Protein AF-A0A0G3GTR9-F1 (afdb_monomer)

Structure (mmCIF, N/CA/C/O backbone):
data_AF-A0A0G3GTR9-F1
#
_entry.id   AF-A0A0G3GTR9-F1
#
loop_
_atom_site.group_PDB
_atom_site.id
_atom_site.type_symbol
_atom_site.label_atom_id
_atom_site.label_alt_id
_atom_site.label_comp_id
_atom_site.label_asym_id
_atom_site.label_entity_id
_atom_site.label_seq_id
_atom_site.pdbx_PDB_ins_code
_atom_site.Cartn_x
_atom_site.Cartn_y
_atom_site.Cartn_z
_atom_site.occupancy
_atom_site.B_iso_or_equiv
_atom_site.auth_seq_id
_atom_site.auth_comp_id
_atom_site.auth_asym_id
_atom_site.auth_atom_id
_atom_site.pdbx_PDB_model_num
ATOM 1 N N . MET A 1 1 ? -3.953 -16.693 -16.402 1.00 58.28 1 MET A N 1
ATOM 2 C CA . MET A 1 1 ? -3.140 -15.675 -15.701 1.00 58.28 1 MET A CA 1
ATOM 3 C C . MET A 1 1 ? -1.654 -15.730 -16.067 1.00 58.28 1 MET A C 1
ATOM 5 O O . MET A 1 1 ? -1.082 -14.676 -16.292 1.00 58.28 1 MET A O 1
ATOM 9 N N . SER A 1 2 ? -1.026 -16.906 -16.218 1.00 67.19 2 SER A N 1
ATOM 10 C CA . SER A 1 2 ? 0.433 -17.016 -16.450 1.00 67.19 2 SER A CA 1
ATOM 11 C C . SER A 1 2 ? 0.971 -16.365 -17.737 1.00 67.19 2 SER A C 1
ATOM 13 O O . SER A 1 2 ? 2.089 -15.860 -17.724 1.00 67.19 2 SER A O 1
ATOM 15 N N . GLY A 1 3 ? 0.193 -16.330 -18.828 1.00 76.31 3 GLY A N 1
ATOM 16 C CA . GLY A 1 3 ? 0.634 -15.739 -20.103 1.00 76.31 3 GLY A CA 1
ATOM 17 C C . GLY A 1 3 ? 0.850 -14.221 -20.048 1.00 76.31 3 GLY A C 1
ATOM 18 O O . GLY A 1 3 ? 1.891 -13.738 -20.477 1.00 76.31 3 GLY A O 1
ATOM 19 N N . VAL A 1 4 ? -0.089 -13.485 -19.441 1.00 81.00 4 VAL A N 1
ATOM 20 C CA . VAL A 1 4 ? -0.031 -12.013 -19.326 1.00 81.00 4 VAL A CA 1
ATOM 21 C C . VAL A 1 4 ? 1.104 -11.575 -18.400 1.00 81.00 4 VAL A C 1
ATOM 23 O O . VAL A 1 4 ? 1.841 -10.647 -18.714 1.00 81.00 4 VAL A O 1
ATOM 26 N N . VAL A 1 5 ? 1.301 -12.276 -17.278 1.00 83.50 5 VAL A N 1
ATOM 27 C CA . VAL A 1 5 ? 2.407 -11.981 -16.350 1.00 83.50 5 VAL A CA 1
ATOM 28 C C . VAL A 1 5 ? 3.761 -12.207 -17.024 1.00 83.50 5 VAL A C 1
ATOM 30 O O . VAL A 1 5 ? 4.673 -11.402 -16.851 1.00 83.50 5 VAL A O 1
ATOM 33 N N . SER A 1 6 ? 3.895 -13.274 -17.818 1.00 83.25 6 SER A N 1
ATOM 34 C CA . SER A 1 6 ? 5.127 -13.551 -18.564 1.00 83.25 6 SER A CA 1
ATOM 35 C C . SER A 1 6 ? 5.437 -12.459 -19.588 1.00 83.25 6 SER A C 1
ATOM 37 O O . SER A 1 6 ? 6.592 -12.065 -19.715 1.00 83.25 6 SER A O 1
ATOM 39 N N . GLU A 1 7 ? 4.426 -11.952 -20.293 1.00 86.44 7 GLU A N 1
ATOM 40 C CA . GLU A 1 7 ? 4.577 -10.855 -21.256 1.00 86.44 7 GLU A CA 1
ATOM 41 C C . GLU A 1 7 ? 4.981 -9.543 -20.565 1.00 86.44 7 GLU A C 1
ATOM 43 O O . GLU A 1 7 ? 5.956 -8.900 -20.956 1.00 86.44 7 GLU A O 1
ATOM 48 N N . LEU A 1 8 ? 4.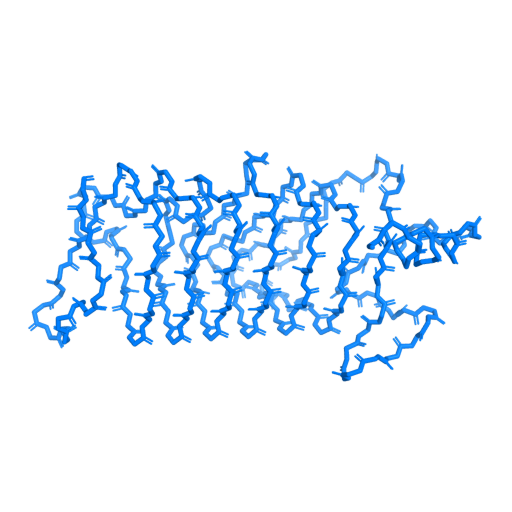284 -9.182 -19.482 1.00 88.81 8 LEU A N 1
ATOM 49 C CA . LEU A 1 8 ? 4.570 -7.974 -18.700 1.00 88.81 8 LEU A CA 1
ATOM 50 C C . LEU A 1 8 ? 5.950 -7.998 -18.044 1.00 88.81 8 LEU A C 1
ATOM 52 O O . LEU A 1 8 ? 6.525 -6.937 -17.814 1.00 88.81 8 LEU A O 1
ATOM 56 N N . ARG A 1 9 ? 6.481 -9.181 -17.727 1.00 85.06 9 ARG A N 1
ATOM 57 C CA . ARG A 1 9 ? 7.852 -9.336 -17.230 1.00 85.06 9 ARG A CA 1
ATOM 58 C C . ARG A 1 9 ? 8.874 -9.283 -18.364 1.00 85.06 9 ARG A C 1
ATOM 60 O O . ARG A 1 9 ? 9.850 -8.553 -18.240 1.00 85.06 9 ARG A O 1
ATOM 67 N N . GLY A 1 10 ? 8.620 -9.971 -19.479 1.00 83.94 10 GLY A N 1
ATOM 68 C CA . GLY A 1 10 ? 9.551 -10.051 -20.614 1.00 83.94 10 GLY A CA 1
ATOM 69 C C . GLY A 1 10 ? 9.853 -8.710 -21.293 1.00 83.94 10 GLY A C 1
ATOM 70 O O . GLY A 1 10 ? 10.898 -8.548 -21.915 1.00 83.94 10 GLY A O 1
ATOM 71 N N . ARG A 1 11 ? 8.994 -7.691 -21.144 1.00 86.31 11 ARG A N 1
ATOM 72 C CA . ARG A 1 11 ? 9.295 -6.339 -21.659 1.00 86.31 11 ARG A CA 1
ATOM 73 C C . ARG A 1 11 ? 10.414 -5.609 -20.900 1.00 86.31 11 ARG A C 1
ATOM 75 O O . ARG A 1 11 ? 10.926 -4.618 -21.413 1.00 86.31 11 ARG A O 1
ATOM 82 N N . TRP A 1 12 ? 10.801 -6.073 -19.709 1.00 84.38 12 TRP A N 1
ATOM 83 C CA . TRP A 1 12 ? 11.862 -5.468 -18.892 1.00 84.38 12 TRP A CA 1
ATOM 84 C C . TRP A 1 12 ? 13.258 -6.061 -19.144 1.00 84.38 12 TRP A C 1
ATOM 86 O O . TRP A 1 12 ? 14.209 -5.638 -18.493 1.00 84.38 12 TRP A O 1
ATOM 96 N N . ASP A 1 13 ? 13.399 -6.993 -20.095 1.00 69.50 13 ASP A N 1
ATOM 97 C CA . ASP A 1 13 ? 14.650 -7.717 -20.384 1.00 69.50 13 ASP A CA 1
ATOM 98 C C . ASP A 1 13 ? 15.788 -6.827 -20.937 1.00 69.50 13 ASP A C 1
ATOM 100 O O . ASP A 1 13 ? 16.949 -7.239 -20.985 1.00 69.50 13 ASP A O 1
ATOM 104 N N . SER A 1 14 ? 15.497 -5.583 -21.331 1.00 58.59 14 SER A N 1
ATOM 105 C CA . SER A 1 14 ? 16.501 -4.551 -21.614 1.00 58.59 14 SER A CA 1
ATOM 106 C C . SER A 1 14 ? 16.859 -3.789 -20.332 1.00 58.59 14 SER A C 1
ATOM 108 O O . SER A 1 14 ? 16.006 -3.526 -19.497 1.00 58.59 14 SER A O 1
ATOM 110 N N . SER A 1 15 ? 18.132 -3.445 -20.131 1.00 57.19 15 SER A N 1
ATOM 111 C CA . SER A 1 15 ? 18.667 -2.906 -18.872 1.00 57.19 15 SER A CA 1
ATOM 112 C C . SER A 1 15 ? 17.992 -1.600 -18.408 1.00 57.19 15 SER A C 1
ATOM 114 O O . SER A 1 15 ? 18.476 -0.506 -18.692 1.00 57.19 15 SER A O 1
ATOM 116 N N . HIS A 1 16 ? 16.920 -1.718 -17.626 1.00 65.50 16 HIS A N 1
ATOM 117 C CA . HIS A 1 16 ? 16.274 -0.631 -16.877 1.00 65.50 16 HIS A CA 1
ATOM 118 C C . HIS A 1 16 ? 16.838 -0.523 -15.450 1.00 65.50 16 HIS A C 1
ATOM 120 O O . HIS A 1 16 ? 16.152 -0.120 -14.508 1.00 65.50 16 HIS A O 1
ATOM 126 N N . ALA A 1 17 ? 18.102 -0.927 -15.285 1.00 61.41 17 ALA A N 1
ATOM 127 C CA . ALA A 1 17 ? 18.802 -0.901 -14.014 1.00 61.41 17 ALA A CA 1
ATOM 128 C C . ALA A 1 17 ? 18.849 0.538 -13.479 1.00 61.41 17 ALA A C 1
ATOM 130 O O . ALA A 1 17 ? 19.375 1.438 -14.134 1.00 61.41 17 ALA A O 1
ATOM 131 N N . GLY A 1 18 ? 18.300 0.744 -12.282 1.00 71.31 18 GLY A N 1
ATOM 132 C CA . GLY A 1 18 ? 18.344 2.026 -11.579 1.00 71.31 18 GLY A CA 1
ATOM 133 C C . GLY A 1 18 ? 17.062 2.855 -11.611 1.00 71.31 18 GLY A C 1
ATOM 134 O O . GLY A 1 18 ? 17.040 3.872 -10.926 1.00 71.31 18 GLY A O 1
ATOM 135 N N . LEU A 1 19 ? 16.009 2.429 -12.322 1.00 82.94 19 LEU A N 1
ATOM 136 C CA . LEU A 1 19 ? 14.695 3.055 -12.155 1.00 82.94 19 LEU A CA 1
ATOM 137 C C . LEU A 1 19 ? 14.150 2.791 -10.746 1.00 82.94 19 LEU A C 1
ATOM 139 O O . LEU A 1 19 ? 14.259 1.681 -10.217 1.00 82.94 19 LEU A O 1
ATOM 143 N N . VAL A 1 20 ? 13.526 3.811 -10.172 1.00 84.88 20 VAL A N 1
ATOM 144 C CA . VAL A 1 20 ? 12.782 3.784 -8.916 1.00 84.88 20 VAL A CA 1
ATOM 145 C C . VAL A 1 20 ? 11.289 3.897 -9.248 1.00 84.88 20 VAL A C 1
ATOM 147 O O . VAL A 1 20 ? 10.775 5.001 -9.454 1.00 84.88 20 VAL A O 1
ATOM 150 N N . PRO A 1 21 ? 10.572 2.762 -9.330 1.00 84.00 21 PRO A N 1
ATOM 151 C CA . PRO A 1 21 ? 9.120 2.740 -9.473 1.00 84.00 21 PRO A CA 1
ATOM 152 C C . PRO A 1 21 ? 8.427 3.676 -8.474 1.00 84.00 21 PRO A C 1
ATOM 154 O O . PRO A 1 21 ? 8.869 3.801 -7.333 1.00 84.00 21 PRO A O 1
ATOM 157 N N . MET A 1 22 ? 7.329 4.314 -8.900 1.00 86.62 22 MET A N 1
ATOM 158 C CA . MET A 1 22 ? 6.591 5.360 -8.157 1.00 86.62 22 MET A CA 1
ATOM 159 C C . MET A 1 22 ? 7.298 6.724 -8.050 1.00 86.62 22 MET A C 1
ATOM 161 O O . MET A 1 22 ? 6.730 7.651 -7.473 1.00 86.62 22 MET A O 1
ATOM 165 N N . VAL A 1 23 ? 8.503 6.872 -8.607 1.00 88.44 23 VAL A N 1
ATOM 166 C CA . VAL A 1 23 ? 9.217 8.158 -8.690 1.00 88.44 23 VAL A CA 1
ATOM 167 C C . VAL A 1 23 ? 9.585 8.490 -10.126 1.00 88.44 23 VAL A C 1
ATOM 169 O O . VAL A 1 23 ? 9.309 9.591 -10.599 1.00 88.44 23 VAL A O 1
ATOM 172 N N . ASP A 1 24 ? 10.193 7.534 -10.823 1.00 88.06 24 ASP A N 1
ATOM 173 C CA . ASP A 1 24 ? 10.675 7.753 -12.177 1.00 88.06 24 ASP A CA 1
ATOM 174 C C . ASP A 1 24 ? 9.566 7.636 -13.225 1.00 88.06 24 ASP A C 1
ATOM 176 O O . ASP A 1 24 ? 8.514 7.025 -13.021 1.00 88.06 24 ASP A O 1
ATOM 180 N N . VAL A 1 25 ? 9.832 8.212 -14.395 1.00 90.25 25 VAL A N 1
ATOM 181 C CA . VAL A 1 25 ? 8.969 8.078 -15.570 1.00 90.25 25 VAL A CA 1
ATOM 182 C C . VAL A 1 25 ? 9.167 6.695 -16.184 1.00 90.25 25 VAL A C 1
ATOM 184 O O . VAL A 1 25 ? 10.296 6.284 -16.460 1.00 90.25 25 VAL A O 1
ATOM 187 N N . SER A 1 26 ? 8.066 5.985 -16.430 1.00 91.00 26 SER A N 1
ATOM 188 C CA . SER A 1 26 ? 8.114 4.681 -17.082 1.00 91.00 26 SER A CA 1
ATOM 189 C C . SER A 1 26 ? 8.478 4.824 -18.567 1.00 91.00 26 SER A C 1
ATOM 191 O O . SER A 1 26 ? 7.894 5.662 -19.264 1.00 91.00 26 SER A O 1
ATOM 193 N N . PRO A 1 27 ? 9.358 3.962 -19.110 1.00 90.19 27 PRO A N 1
ATOM 194 C CA . PRO A 1 27 ? 9.611 3.887 -20.551 1.00 90.19 27 PRO A CA 1
ATOM 195 C C . PRO A 1 27 ? 8.385 3.404 -21.346 1.00 90.19 27 PRO A C 1
ATOM 197 O O . PRO A 1 27 ? 8.327 3.596 -22.559 1.00 90.19 27 PRO A O 1
ATOM 200 N N . PHE A 1 28 ? 7.397 2.801 -20.677 1.00 91.12 28 PHE A N 1
ATOM 201 C CA . PHE A 1 28 ? 6.141 2.336 -21.274 1.00 91.12 28 PHE A CA 1
ATOM 202 C C . PHE A 1 28 ? 5.014 3.373 -21.181 1.00 91.12 28 PHE A C 1
ATOM 204 O O . PHE A 1 28 ? 3.905 3.128 -21.653 1.00 91.12 28 PHE A O 1
ATOM 211 N N . GLY A 1 29 ? 5.303 4.549 -20.616 1.00 91.69 29 GLY A N 1
ATOM 212 C CA . GLY A 1 29 ? 4.367 5.659 -20.524 1.00 91.69 29 GLY A CA 1
ATOM 213 C C . GLY A 1 29 ? 3.275 5.446 -19.478 1.00 91.69 29 GLY A C 1
ATOM 214 O O . GLY A 1 29 ? 3.503 4.865 -18.416 1.00 91.69 29 GLY A O 1
ATOM 215 N N . VAL A 1 30 ? 2.093 5.990 -19.772 1.00 94.56 30 VAL A N 1
ATOM 216 C CA . VAL A 1 30 ? 0.965 6.080 -18.842 1.00 94.56 30 VAL A CA 1
ATOM 217 C C . VAL A 1 30 ? -0.177 5.174 -19.294 1.00 94.56 30 VAL A C 1
ATOM 219 O O . VAL A 1 30 ? -0.618 5.259 -20.439 1.00 94.56 30 VAL A O 1
ATOM 222 N N . VAL A 1 31 ? -0.694 4.357 -18.378 1.00 90.25 31 VAL A N 1
ATOM 223 C CA . VAL A 1 31 ? -1.868 3.495 -18.555 1.00 90.25 31 VAL A CA 1
ATOM 224 C C . VAL A 1 31 ? -2.864 3.818 -17.446 1.00 90.25 31 VAL A C 1
ATOM 226 O O . VAL A 1 31 ? -2.488 3.915 -16.281 1.00 90.25 31 VAL A O 1
ATOM 229 N N . ASP A 1 32 ? -4.123 4.062 -17.815 1.00 90.06 32 ASP A N 1
ATOM 230 C CA . ASP A 1 32 ? -5.203 4.435 -16.886 1.00 90.06 32 ASP A CA 1
ATOM 231 C C . ASP A 1 32 ? -4.836 5.601 -15.945 1.00 90.06 32 ASP A C 1
ATOM 233 O O . ASP A 1 32 ? -5.187 5.629 -14.766 1.00 90.06 32 ASP A O 1
ATOM 237 N N . GLY A 1 33 ? -4.086 6.573 -16.478 1.00 92.62 33 GLY A N 1
ATOM 238 C CA . GLY A 1 33 ? -3.630 7.762 -15.751 1.00 92.62 33 GLY A CA 1
ATOM 239 C C . GLY A 1 33 ? -2.381 7.569 -14.882 1.00 92.62 33 GLY A C 1
ATOM 240 O O . GLY A 1 33 ? -1.911 8.546 -14.302 1.00 92.62 33 GLY A O 1
ATOM 241 N N . ARG A 1 34 ? -1.803 6.360 -14.825 1.00 95.69 34 ARG A N 1
ATOM 242 C CA . ARG A 1 34 ? -0.637 6.013 -13.991 1.00 95.69 34 ARG A CA 1
ATOM 243 C C . ARG A 1 34 ? 0.574 5.583 -14.812 1.00 95.69 34 ARG A C 1
ATOM 245 O O . ARG A 1 34 ? 0.422 5.020 -15.888 1.00 95.69 34 ARG A O 1
ATOM 252 N N . GLN A 1 35 ? 1.782 5.803 -14.297 1.00 95.62 35 GLN A N 1
ATOM 253 C CA . GLN A 1 35 ? 3.013 5.273 -14.893 1.00 95.62 35 GLN A CA 1
ATOM 254 C C . GLN A 1 35 ? 2.976 3.739 -14.926 1.00 95.62 35 GLN A C 1
ATOM 256 O O . GLN A 1 35 ? 2.730 3.106 -13.899 1.00 95.62 35 GLN A O 1
ATOM 261 N N . ASP A 1 36 ? 3.234 3.137 -16.086 1.00 94.50 36 ASP A N 1
ATOM 262 C CA . ASP A 1 36 ? 3.149 1.686 -16.256 1.00 94.50 36 ASP A CA 1
ATOM 263 C C . ASP A 1 36 ? 4.456 0.991 -15.848 1.00 94.50 36 ASP A C 1
ATOM 265 O O . ASP A 1 36 ? 5.392 0.872 -16.638 1.00 94.50 36 ASP A O 1
ATOM 269 N N . PHE A 1 37 ? 4.506 0.499 -14.613 1.00 93.12 37 PHE A N 1
ATOM 270 C CA . PHE A 1 37 ? 5.602 -0.296 -14.055 1.00 93.12 37 PHE A CA 1
ATOM 271 C C . PHE A 1 37 ? 5.223 -1.773 -13.858 1.00 93.12 37 PHE A C 1
ATOM 273 O O . PHE A 1 37 ? 5.914 -2.516 -13.157 1.00 93.12 37 PHE A O 1
ATOM 280 N N . ARG A 1 38 ? 4.137 -2.241 -14.484 1.00 93.62 38 ARG A N 1
ATOM 281 C CA . ARG A 1 38 ? 3.664 -3.620 -14.308 1.00 93.62 38 ARG A CA 1
ATOM 282 C C . ARG A 1 38 ? 4.723 -4.638 -14.718 1.00 93.62 38 ARG A C 1
ATOM 284 O O . ARG A 1 38 ? 5.391 -4.471 -15.742 1.00 93.62 38 ARG A O 1
ATOM 291 N N . GLY A 1 39 ? 4.865 -5.696 -13.928 1.00 90.38 39 GLY A N 1
ATOM 292 C CA . GLY A 1 39 ? 5.856 -6.751 -14.124 1.00 90.38 39 GLY A CA 1
ATOM 293 C C . GLY A 1 39 ? 7.300 -6.336 -13.830 1.00 90.38 39 GLY A C 1
ATOM 294 O O . GLY A 1 39 ? 8.192 -7.153 -14.042 1.00 90.38 39 GLY A O 1
ATOM 295 N N . PHE A 1 40 ? 7.552 -5.111 -13.349 1.00 89.12 40 PHE A N 1
ATOM 296 C CA . PHE A 1 40 ? 8.906 -4.660 -13.031 1.00 89.12 40 PHE A CA 1
ATOM 297 C C . PHE A 1 40 ? 9.497 -5.480 -11.883 1.00 89.12 40 PHE A C 1
ATOM 299 O O . PHE A 1 40 ? 8.911 -5.591 -10.804 1.00 89.12 40 PHE A O 1
ATOM 306 N N . VAL A 1 41 ? 10.686 -6.034 -12.102 1.00 85.50 41 VAL A N 1
ATOM 307 C CA . VAL A 1 41 ? 11.456 -6.729 -11.072 1.00 85.50 41 VAL A CA 1
ATOM 308 C C . VAL A 1 41 ? 12.704 -5.907 -10.811 1.00 85.50 41 VAL A C 1
ATOM 310 O O . VAL A 1 41 ? 13.578 -5.810 -11.669 1.00 85.50 41 VAL A O 1
ATOM 313 N N . ALA A 1 42 ? 12.799 -5.320 -9.620 1.00 75.88 42 ALA A N 1
ATOM 314 C CA . ALA A 1 42 ? 14.009 -4.626 -9.203 1.00 75.88 42 ALA A CA 1
ATOM 315 C C . ALA A 1 42 ? 15.118 -5.667 -8.945 1.00 75.88 42 ALA A C 1
ATOM 317 O O . ALA A 1 42 ? 15.228 -6.205 -7.844 1.00 75.88 42 ALA A O 1
ATOM 318 N N . SER A 1 43 ? 15.900 -5.995 -9.981 1.00 62.38 43 SER A N 1
ATOM 319 C CA . SER A 1 43 ? 16.939 -7.039 -9.954 1.00 62.38 43 SER A CA 1
ATOM 320 C C . SER A 1 43 ? 18.172 -6.665 -9.128 1.00 62.38 43 SER A C 1
ATOM 322 O O . SER A 1 43 ? 18.917 -7.546 -8.699 1.00 62.38 43 SER A O 1
ATOM 324 N N . ASP A 1 44 ? 18.387 -5.373 -8.877 1.00 54.44 44 ASP A N 1
ATOM 325 C CA . ASP A 1 44 ? 19.642 -4.885 -8.319 1.00 54.44 44 ASP A CA 1
ATOM 326 C C . ASP A 1 44 ? 19.500 -4.531 -6.834 1.00 54.44 44 ASP A C 1
ATOM 328 O O . ASP A 1 44 ? 18.800 -3.601 -6.434 1.00 54.44 44 ASP A O 1
ATOM 332 N N . LEU A 1 45 ? 20.240 -5.286 -6.021 1.00 50.59 45 LEU A N 1
ATOM 333 C CA . LEU A 1 45 ? 20.502 -5.153 -4.583 1.00 50.59 45 LEU A CA 1
ATOM 334 C C . LEU A 1 45 ? 21.188 -3.820 -4.194 1.00 50.59 45 LEU A C 1
ATOM 336 O O . LEU A 1 45 ? 22.234 -3.799 -3.547 1.00 50.59 45 LEU A O 1
ATOM 340 N N . ARG A 1 46 ? 20.593 -2.686 -4.560 1.00 49.88 46 ARG A N 1
ATOM 341 C CA . ARG A 1 46 ? 20.841 -1.358 -3.978 1.00 49.88 46 ARG A CA 1
ATOM 342 C C . ARG A 1 46 ? 19.526 -0.885 -3.357 1.00 49.88 46 ARG A C 1
ATOM 344 O O . ARG A 1 46 ? 18.895 0.047 -3.818 1.00 49.88 46 ARG A O 1
ATOM 351 N N . GLY A 1 47 ? 18.944 -1.655 -2.449 1.00 56.22 47 GLY A N 1
ATOM 352 C CA . GLY A 1 47 ? 19.293 -1.495 -1.047 1.00 56.22 47 GLY A CA 1
ATOM 353 C C . GLY A 1 47 ? 18.518 -0.306 -0.504 1.00 56.22 47 GLY A C 1
ATOM 354 O O . GLY A 1 47 ? 19.034 0.792 -0.536 1.00 56.22 47 GLY A O 1
ATOM 355 N N . LEU A 1 48 ? 17.299 -0.547 -0.013 1.00 62.06 48 LEU A N 1
ATOM 356 C CA . LEU A 1 48 ? 16.493 0.443 0.706 1.00 62.06 48 LEU A CA 1
ATOM 357 C C . LEU A 1 48 ? 16.323 1.787 -0.043 1.00 62.06 48 LEU A C 1
ATOM 359 O O . LEU A 1 48 ? 17.132 2.701 0.087 1.00 62.06 48 LEU A O 1
ATOM 363 N N . HIS A 1 49 ? 15.194 1.963 -0.725 1.00 74.00 49 HIS A N 1
ATOM 364 C CA . HIS A 1 49 ? 14.785 3.298 -1.154 1.00 74.00 49 HIS A CA 1
ATOM 365 C C . HIS A 1 49 ? 14.232 4.049 0.061 1.00 74.00 49 HIS A C 1
ATOM 367 O O . HIS A 1 49 ? 13.160 3.707 0.562 1.00 74.00 49 HIS A O 1
ATOM 373 N N . MET A 1 50 ? 15.003 5.012 0.578 1.00 73.56 50 MET A N 1
ATOM 374 C CA . MET A 1 50 ? 14.533 5.956 1.594 1.00 73.56 50 MET A CA 1
ATOM 375 C C . MET A 1 50 ? 14.087 7.239 0.923 1.00 73.56 50 MET A C 1
ATOM 377 O O . MET A 1 50 ? 14.904 7.937 0.323 1.00 73.56 50 MET A O 1
ATOM 381 N N . PHE A 1 51 ? 12.819 7.565 1.097 1.00 81.88 51 PHE A N 1
ATOM 382 C CA . PHE A 1 51 ? 12.262 8.837 0.669 1.00 81.88 51 PHE A CA 1
ATOM 383 C C . PHE A 1 51 ? 12.343 9.820 1.831 1.00 81.88 51 PHE A C 1
ATOM 385 O O . PHE A 1 51 ? 12.155 9.445 3.000 1.00 81.88 51 PHE A O 1
ATOM 392 N N . LYS A 1 52 ? 12.707 11.065 1.527 1.00 79.75 52 LYS A N 1
ATOM 393 C CA . LYS A 1 52 ? 12.859 12.126 2.524 1.00 79.75 52 LYS A CA 1
ATOM 394 C C . LYS A 1 52 ? 11.508 12.484 3.131 1.00 79.75 52 LYS A C 1
ATOM 396 O O . LYS A 1 52 ? 10.445 12.196 2.590 1.00 79.75 52 LYS A O 1
ATOM 401 N N . SER A 1 53 ? 11.572 13.139 4.285 1.00 83.62 53 SER A N 1
ATOM 402 C CA . SER A 1 53 ? 10.384 13.684 4.935 1.00 83.62 53 SER A CA 1
ATOM 403 C C . SER A 1 53 ? 9.631 14.624 3.990 1.00 83.62 53 SER A C 1
ATOM 405 O O . SER A 1 53 ? 10.247 15.483 3.358 1.00 83.62 53 SER A O 1
ATOM 407 N N . GLY A 1 54 ? 8.313 14.442 3.892 1.00 82.75 54 GLY A N 1
ATOM 408 C CA . GLY A 1 54 ? 7.445 15.250 3.032 1.00 82.75 54 GLY A CA 1
ATOM 409 C C . GLY A 1 54 ? 7.413 14.842 1.555 1.00 82.75 54 GLY A C 1
ATOM 410 O O . GLY A 1 54 ? 6.667 15.451 0.793 1.00 82.75 54 GLY A O 1
ATOM 411 N N . GLU A 1 55 ? 8.197 13.847 1.124 1.00 87.81 55 GLU A N 1
ATOM 412 C CA . GLU A 1 55 ? 8.166 13.395 -0.272 1.00 87.81 55 GLU A CA 1
ATOM 413 C C . GLU A 1 55 ? 6.871 12.644 -0.588 1.00 87.81 55 GLU A C 1
ATOM 415 O O . GLU A 1 55 ? 6.413 11.806 0.189 1.00 87.81 55 GLU A O 1
ATOM 420 N N . VAL A 1 56 ? 6.307 12.933 -1.760 1.00 90.69 56 VAL A N 1
ATOM 421 C CA . VAL A 1 56 ? 5.165 12.213 -2.323 1.00 90.69 56 VAL A CA 1
ATOM 422 C C . VAL A 1 56 ? 5.681 11.319 -3.439 1.00 90.69 56 VAL A C 1
ATOM 424 O O . VAL A 1 56 ? 6.288 11.806 -4.393 1.00 90.69 56 VAL A O 1
ATOM 427 N N 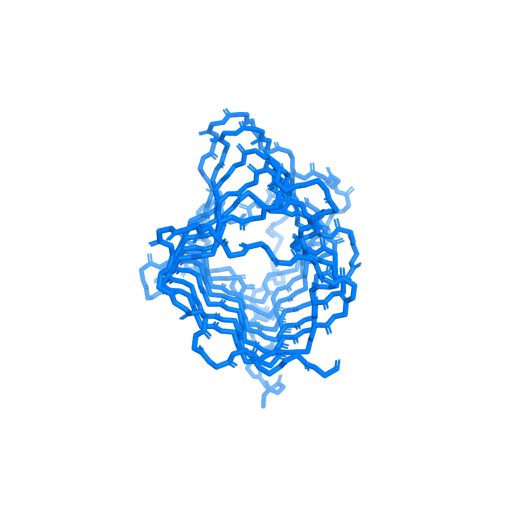. ILE A 1 57 ? 5.439 10.019 -3.315 1.00 90.44 57 ILE A N 1
ATOM 428 C CA . ILE A 1 57 ? 5.732 9.020 -4.344 1.00 90.44 57 ILE A CA 1
ATOM 429 C C . ILE A 1 57 ? 4.427 8.358 -4.772 1.00 90.44 57 ILE A C 1
ATOM 431 O O . ILE A 1 57 ? 3.515 8.200 -3.963 1.00 90.44 57 ILE A O 1
ATOM 435 N N . GLY A 1 58 ? 4.310 7.952 -6.031 1.00 91.88 58 GLY A N 1
ATOM 436 C CA . GLY A 1 58 ? 3.126 7.234 -6.479 1.00 91.88 58 GLY A CA 1
ATOM 437 C C . GLY A 1 58 ? 2.770 7.441 -7.940 1.00 91.88 58 GLY A C 1
ATOM 438 O O . GLY A 1 58 ? 3.640 7.477 -8.807 1.00 91.88 58 GLY A O 1
ATOM 439 N N . ASN A 1 59 ? 1.464 7.523 -8.203 1.00 96.12 59 ASN A N 1
ATOM 440 C CA . ASN A 1 59 ? 0.865 7.623 -9.531 1.00 96.12 59 ASN A CA 1
ATOM 441 C C . ASN A 1 59 ? 1.376 6.549 -10.510 1.00 96.12 59 ASN A C 1
ATOM 443 O O . ASN A 1 59 ? 1.719 6.841 -11.659 1.00 96.12 59 ASN A O 1
ATOM 447 N N . ALA A 1 60 ? 1.457 5.303 -10.044 1.00 95.50 60 ALA A N 1
ATOM 448 C CA . ALA A 1 60 ? 2.028 4.189 -10.793 1.00 95.50 60 ALA A CA 1
ATOM 449 C C . ALA A 1 60 ? 1.179 2.921 -10.661 1.00 95.50 60 ALA A C 1
ATOM 451 O O . ALA A 1 60 ? 0.602 2.649 -9.608 1.00 95.50 60 ALA A O 1
ATOM 452 N N . ASP A 1 61 ? 1.136 2.133 -11.731 1.00 96.69 61 ASP A N 1
ATOM 453 C CA . ASP A 1 61 ? 0.681 0.748 -11.694 1.00 96.69 61 ASP A CA 1
ATOM 454 C C . ASP A 1 61 ? 1.908 -0.164 -11.664 1.00 96.69 61 ASP A C 1
ATOM 456 O O . ASP A 1 61 ? 2.692 -0.219 -12.611 1.00 96.69 61 ASP A O 1
ATOM 460 N N . ILE A 1 62 ? 2.083 -0.854 -10.547 1.00 93.62 62 ILE A N 1
ATOM 461 C CA . ILE A 1 62 ? 3.228 -1.709 -10.229 1.00 93.62 62 ILE A CA 1
ATOM 462 C C . ILE A 1 62 ? 2.820 -3.187 -10.116 1.00 93.62 62 ILE A C 1
ATOM 464 O O . ILE A 1 62 ? 3.546 -4.001 -9.545 1.00 93.62 62 ILE A O 1
ATOM 468 N N . SER A 1 63 ? 1.653 -3.551 -10.652 1.00 95.31 63 SER A N 1
ATOM 469 C CA . SER A 1 63 ? 1.104 -4.908 -10.562 1.00 95.31 63 SER A CA 1
ATOM 470 C C . SER A 1 63 ? 2.074 -5.978 -11.076 1.00 95.31 63 SER A C 1
ATOM 472 O O . SER A 1 63 ? 2.801 -5.764 -12.047 1.00 95.31 63 SER A O 1
ATOM 474 N N . TYR A 1 64 ? 2.081 -7.149 -10.436 1.00 92.25 64 TYR A N 1
ATOM 475 C CA . TYR A 1 64 ? 2.924 -8.319 -10.728 1.00 92.25 64 TYR A CA 1
ATOM 476 C C . TYR A 1 64 ? 4.438 -8.108 -10.562 1.00 92.25 64 TYR A C 1
ATOM 478 O O . TYR A 1 64 ? 5.237 -8.995 -10.911 1.00 92.25 64 TYR A O 1
ATOM 486 N N . GLY A 1 65 ? 4.835 -6.931 -10.075 1.00 89.19 65 GLY A N 1
ATOM 487 C CA . GLY A 1 65 ? 6.218 -6.577 -9.810 1.00 89.19 65 GLY A CA 1
ATOM 488 C C . GLY A 1 65 ? 6.736 -7.123 -8.481 1.00 89.19 65 GLY A C 1
ATOM 489 O O . GLY A 1 65 ? 5.982 -7.608 -7.635 1.00 89.19 65 GLY A O 1
ATOM 490 N N . VAL A 1 66 ? 8.053 -7.047 -8.304 1.00 86.50 66 VAL A N 1
ATOM 491 C CA . VAL A 1 66 ? 8.735 -7.455 -7.070 1.00 86.50 66 VAL A CA 1
ATOM 492 C C . VAL A 1 66 ? 9.610 -6.306 -6.594 1.00 86.50 66 VAL A C 1
ATOM 494 O O . VAL A 1 66 ? 10.538 -5.882 -7.289 1.00 86.50 66 VAL A O 1
ATOM 497 N N . PHE A 1 67 ? 9.310 -5.816 -5.394 1.00 81.81 67 PHE A N 1
ATOM 498 C CA . PHE A 1 67 ? 9.858 -4.583 -4.846 1.00 81.81 67 PHE A CA 1
ATOM 499 C C . PHE A 1 67 ? 10.529 -4.864 -3.498 1.00 81.81 67 PHE A C 1
ATOM 501 O O . PHE A 1 67 ? 9.862 -5.255 -2.538 1.00 81.81 67 PHE A O 1
ATOM 508 N N . PRO A 1 68 ? 11.855 -4.675 -3.384 1.00 75.69 68 PRO A N 1
ATOM 509 C CA . PRO A 1 68 ? 12.594 -5.159 -2.230 1.00 75.69 68 PRO A CA 1
ATOM 510 C C . PRO A 1 68 ? 12.336 -4.321 -0.977 1.00 75.69 68 PRO A C 1
ATOM 512 O O . PRO A 1 68 ? 12.007 -4.863 0.069 1.00 75.69 68 PRO A O 1
ATOM 515 N N . ARG A 1 69 ? 12.525 -2.996 -1.025 1.00 82.12 69 ARG A N 1
ATOM 516 C CA . ARG A 1 69 ? 12.450 -2.184 0.196 1.00 82.12 69 ARG A CA 1
ATOM 517 C C . ARG A 1 69 ? 12.202 -0.710 -0.085 1.00 82.12 69 ARG A C 1
ATOM 519 O O . ARG A 1 69 ? 13.078 -0.036 -0.618 1.00 82.12 69 ARG A O 1
ATOM 526 N N . TYR A 1 70 ? 11.047 -0.229 0.358 1.00 82.69 70 TYR A N 1
ATOM 527 C CA . TYR A 1 70 ? 10.593 1.155 0.279 1.00 82.69 70 TYR A CA 1
ATOM 528 C C . TYR A 1 70 ? 10.348 1.653 1.700 1.00 82.69 70 TYR A C 1
ATOM 530 O O . TYR A 1 70 ? 9.617 1.029 2.467 1.00 82.69 70 TYR A O 1
ATOM 538 N N . VAL A 1 71 ? 10.995 2.750 2.079 1.00 85.50 71 VAL A N 1
ATOM 539 C CA . VAL A 1 71 ? 10.787 3.413 3.366 1.00 85.50 71 VAL A CA 1
ATOM 540 C C . VAL A 1 71 ? 10.484 4.875 3.097 1.00 85.50 71 VAL A C 1
ATOM 542 O O . VAL A 1 71 ? 11.362 5.645 2.718 1.00 85.50 71 VAL A O 1
ATOM 545 N N . VAL A 1 72 ? 9.231 5.247 3.308 1.00 84.50 72 VAL A N 1
ATOM 546 C CA . VAL A 1 72 ? 8.761 6.625 3.260 1.00 84.50 72 VAL A CA 1
ATOM 547 C C . VAL A 1 72 ? 8.853 7.194 4.671 1.00 84.50 72 VAL A C 1
ATOM 549 O O . VAL A 1 72 ? 8.226 6.685 5.604 1.00 84.50 72 VAL A O 1
ATOM 552 N N . SER A 1 73 ? 9.713 8.200 4.835 1.00 80.00 73 SER A N 1
ATOM 553 C CA . SER A 1 73 ? 9.969 8.843 6.128 1.00 80.00 73 SER A CA 1
ATOM 554 C C . SER A 1 73 ? 8.811 9.760 6.546 1.00 80.00 73 SER A C 1
ATOM 556 O O . SER A 1 73 ? 7.923 10.061 5.750 1.00 80.00 73 SER A O 1
ATOM 558 N N . VAL A 1 74 ? 8.862 10.243 7.792 1.00 82.81 74 VAL A N 1
ATOM 559 C CA . VAL A 1 74 ? 7.839 11.095 8.433 1.00 82.81 74 VAL A CA 1
ATOM 560 C C . VAL A 1 74 ? 7.323 12.199 7.516 1.00 82.81 74 VAL A C 1
ATOM 562 O O . VAL A 1 74 ? 8.104 12.931 6.916 1.00 82.81 74 VAL A O 1
ATOM 565 N N . GLY A 1 75 ? 6.004 12.329 7.411 1.00 77.88 75 GLY A N 1
ATOM 566 C CA . GLY A 1 75 ? 5.326 13.340 6.605 1.00 77.88 75 GLY A CA 1
ATOM 567 C C . GLY A 1 75 ? 5.287 13.061 5.101 1.00 77.88 75 GLY A C 1
ATOM 568 O O . GLY A 1 75 ? 4.680 13.846 4.381 1.00 77.88 75 GLY A O 1
ATOM 569 N N . GLY A 1 76 ? 5.923 11.991 4.611 1.00 90.75 76 GLY A N 1
ATOM 570 C CA . GLY A 1 76 ? 5.821 11.581 3.209 1.00 90.75 76 GLY A CA 1
ATOM 571 C C . GLY A 1 76 ? 4.507 10.863 2.886 1.00 90.75 76 GLY A C 1
ATOM 572 O O . GLY A 1 76 ? 3.774 10.447 3.788 1.00 90.75 76 GLY A O 1
ATOM 573 N N . ALA A 1 77 ? 4.213 10.701 1.596 1.00 93.19 77 ALA A N 1
ATOM 574 C CA . ALA A 1 77 ? 2.996 10.053 1.121 1.00 93.19 77 ALA A CA 1
ATOM 575 C C . ALA A 1 77 ? 3.250 9.049 -0.010 1.00 93.19 77 ALA A C 1
ATOM 577 O O . ALA A 1 77 ? 4.107 9.264 -0.866 1.00 93.19 77 ALA A O 1
ATOM 578 N N . VAL A 1 78 ? 2.471 7.966 -0.016 1.00 95.50 78 VAL A N 1
ATOM 579 C CA . VAL A 1 78 ? 2.308 7.057 -1.157 1.00 95.50 78 VAL A CA 1
ATOM 580 C C . VAL A 1 78 ? 0.915 7.278 -1.729 1.00 95.50 78 VAL A C 1
ATOM 582 O O . VAL A 1 78 ? -0.063 7.026 -1.026 1.00 95.50 78 VAL A O 1
ATOM 585 N N . GLU A 1 79 ? 0.804 7.747 -2.972 1.00 96.44 79 GLU A N 1
ATOM 586 C CA . GLU A 1 79 ? -0.484 8.187 -3.528 1.00 96.44 79 GLU A CA 1
ATOM 587 C C . GLU A 1 79 ? -0.826 7.548 -4.878 1.00 96.44 79 GLU A C 1
ATOM 589 O O . GLU A 1 79 ? 0.021 7.437 -5.762 1.00 96.44 79 GLU A O 1
ATOM 594 N N . ASN A 1 80 ? -2.093 7.180 -5.082 1.00 96.69 80 ASN A N 1
ATOM 595 C CA . ASN A 1 80 ? -2.616 6.693 -6.365 1.00 96.69 80 ASN A CA 1
ATOM 596 C C . ASN A 1 80 ? -1.790 5.541 -6.981 1.00 96.69 80 ASN A C 1
ATOM 598 O O . ASN A 1 80 ? -1.471 5.543 -8.175 1.00 96.69 80 ASN A O 1
ATOM 602 N N . VAL A 1 81 ? -1.411 4.566 -6.155 1.00 96.75 81 VAL A N 1
ATOM 603 C CA . VAL A 1 81 ? -0.677 3.368 -6.585 1.00 96.75 81 VAL A CA 1
ATOM 604 C C . VAL A 1 81 ? -1.637 2.201 -6.774 1.00 96.75 81 VAL A C 1
ATOM 606 O O . VAL A 1 81 ? -2.492 1.964 -5.925 1.00 96.75 81 VAL A O 1
ATOM 609 N N . VAL A 1 82 ? -1.471 1.446 -7.861 1.00 97.56 82 VAL A N 1
ATOM 610 C CA . VAL A 1 82 ? -2.145 0.155 -8.063 1.00 97.56 82 VAL A CA 1
ATOM 611 C C . VAL A 1 82 ? -1.118 -0.962 -8.031 1.00 97.56 82 VAL A C 1
ATOM 613 O O . VAL A 1 82 ? -0.111 -0.907 -8.733 1.00 97.56 82 VAL A O 1
ATOM 616 N N . ALA A 1 83 ? -1.381 -1.979 -7.220 1.00 95.56 83 ALA A N 1
ATOM 617 C CA . ALA A 1 83 ? -0.528 -3.141 -7.075 1.00 95.56 83 ALA A CA 1
ATOM 618 C C . ALA A 1 83 ? -1.386 -4.406 -6.948 1.00 95.56 83 ALA A C 1
ATOM 620 O O . ALA A 1 83 ? -1.904 -4.704 -5.874 1.00 95.56 83 ALA A O 1
ATOM 621 N N . VAL A 1 84 ? -1.533 -5.143 -8.048 1.00 96.19 84 VAL A N 1
ATOM 622 C CA . VAL A 1 84 ? -2.178 -6.466 -8.081 1.00 96.19 84 VAL A CA 1
ATOM 623 C C . VAL A 1 84 ? -1.107 -7.551 -8.114 1.00 96.19 84 VAL A C 1
ATOM 625 O O . VAL A 1 84 ? -0.218 -7.483 -8.960 1.00 96.19 84 VAL A O 1
ATOM 628 N N . ASP A 1 85 ? -1.158 -8.520 -7.200 1.00 94.12 85 ASP A N 1
ATOM 629 C CA . ASP A 1 85 ? -0.194 -9.625 -7.052 1.00 94.12 85 ASP A CA 1
ATOM 630 C C . ASP A 1 85 ? 1.276 -9.156 -7.049 1.00 94.12 85 ASP A C 1
ATOM 632 O O . ASP A 1 85 ? 2.189 -9.836 -7.531 1.00 94.12 85 ASP A O 1
ATOM 636 N N . ALA A 1 86 ? 1.509 -7.941 -6.554 1.00 91.19 86 ALA A N 1
ATOM 637 C CA . ALA A 1 86 ? 2.847 -7.414 -6.350 1.00 91.19 86 ALA A CA 1
ATOM 638 C C . ALA A 1 86 ? 3.418 -7.945 -5.034 1.00 91.19 86 ALA A C 1
ATOM 640 O O . ALA A 1 86 ? 2.693 -8.173 -4.065 1.00 91.19 86 ALA A O 1
ATOM 641 N N . VAL A 1 87 ? 4.738 -8.083 -4.977 1.00 87.44 87 VAL A N 1
ATOM 642 C CA . VAL A 1 87 ? 5.439 -8.475 -3.751 1.00 87.44 87 VAL A CA 1
ATOM 643 C C . VAL A 1 87 ? 6.195 -7.274 -3.206 1.00 87.44 87 VAL A C 1
ATOM 645 O O . VAL A 1 87 ? 7.092 -6.753 -3.876 1.00 87.44 87 VAL A O 1
ATOM 648 N N . PHE A 1 88 ? 5.871 -6.860 -1.980 1.00 85.88 88 PHE A N 1
ATOM 649 C CA . PHE A 1 88 ? 6.673 -5.901 -1.229 1.00 85.88 88 PHE A CA 1
ATOM 650 C C . PHE A 1 88 ? 7.444 -6.630 -0.139 1.00 85.88 88 PHE A C 1
ATOM 652 O O . PHE A 1 88 ? 6.906 -6.922 0.926 1.00 85.88 88 PHE A O 1
ATOM 659 N N . ASN A 1 89 ? 8.745 -6.831 -0.348 1.00 77.44 89 ASN A N 1
ATOM 660 C CA . ASN A 1 89 ? 9.571 -7.418 0.705 1.00 77.44 89 ASN A CA 1
ATOM 661 C C . ASN A 1 89 ? 9.772 -6.440 1.875 1.00 77.44 89 ASN A C 1
ATOM 663 O O . ASN A 1 89 ? 10.251 -6.853 2.911 1.00 77.44 89 ASN A O 1
ATOM 667 N N . ARG A 1 90 ? 9.442 -5.143 1.747 1.00 86.12 90 ARG A N 1
ATOM 668 C CA . ARG A 1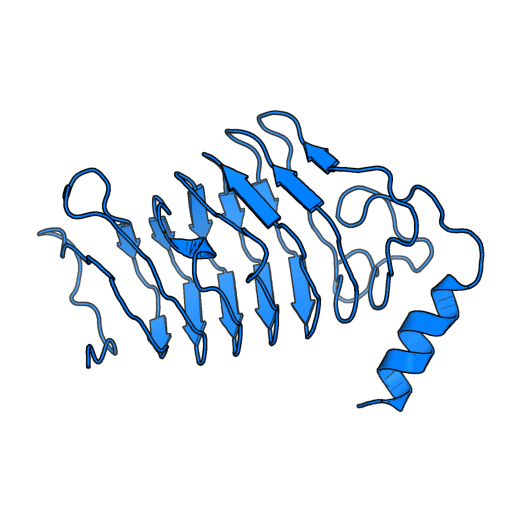 90 ? 9.373 -4.198 2.878 1.00 86.12 90 ARG A CA 1
ATOM 669 C C . ARG A 1 90 ? 8.813 -2.844 2.451 1.00 86.12 90 ARG A C 1
ATOM 671 O O . ARG A 1 90 ? 9.584 -1.992 2.006 1.00 86.12 90 ARG A O 1
ATOM 678 N N . LEU A 1 91 ? 7.520 -2.601 2.631 1.00 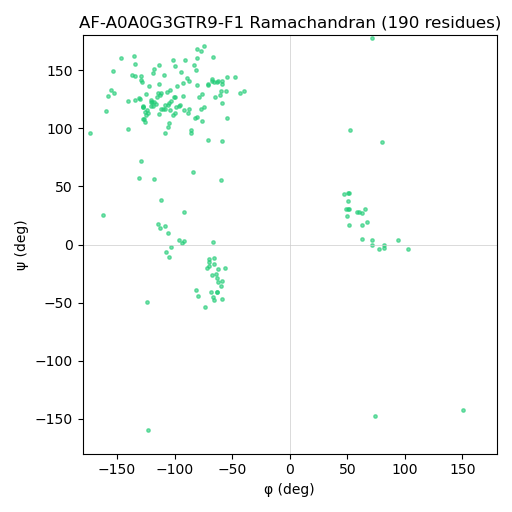90.44 91 LEU A N 1
ATOM 679 C CA . LEU A 1 91 ? 6.945 -1.260 2.490 1.00 90.44 91 LEU A CA 1
ATOM 680 C C . LEU A 1 91 ? 6.731 -0.643 3.872 1.00 90.44 91 LEU A C 1
ATOM 682 O O . LEU A 1 91 ? 5.886 -1.100 4.638 1.00 90.44 91 LEU A O 1
ATOM 686 N N . LYS A 1 92 ? 7.498 0.396 4.202 1.00 92.38 92 LYS A N 1
ATOM 687 C CA . LYS A 1 92 ? 7.314 1.160 5.437 1.00 92.38 92 LYS A CA 1
ATOM 688 C C . LYS A 1 92 ? 6.891 2.579 5.125 1.00 92.38 92 LYS A C 1
ATOM 690 O O . LYS A 1 92 ? 7.554 3.257 4.345 1.00 92.38 92 LYS A O 1
ATOM 695 N N . VAL A 1 93 ? 5.841 3.026 5.791 1.00 93.00 93 VAL A N 1
ATOM 696 C CA . VAL A 1 93 ? 5.409 4.421 5.819 1.00 93.00 93 VAL A CA 1
ATOM 697 C C . VAL A 1 93 ? 5.283 4.771 7.292 1.00 93.00 93 VAL A C 1
ATOM 699 O O . VAL A 1 93 ? 4.579 4.085 8.026 1.00 93.00 93 VAL A O 1
ATOM 702 N N . ILE A 1 94 ? 6.064 5.742 7.758 1.00 91.50 94 ILE A N 1
ATOM 703 C CA . ILE A 1 94 ? 6.142 6.084 9.184 1.00 91.50 94 ILE A CA 1
ATOM 704 C C . ILE A 1 94 ? 5.727 7.534 9.330 1.00 91.50 94 ILE A C 1
ATOM 706 O O . ILE A 1 94 ? 6.358 8.377 8.703 1.00 91.50 94 ILE A O 1
ATOM 710 N N . GLY A 1 95 ? 4.707 7.836 10.134 1.00 90.94 95 GLY A N 1
ATOM 711 C CA . GLY A 1 95 ? 4.223 9.207 10.323 1.00 90.94 95 GLY A CA 1
ATOM 712 C C . GLY A 1 95 ? 3.769 9.878 9.022 1.00 90.94 95 GLY A C 1
ATOM 713 O O . GLY A 1 95 ? 3.952 11.086 8.874 1.00 90.94 95 GLY A O 1
ATOM 714 N N . GLY A 1 96 ? 3.310 9.098 8.039 1.00 93.94 96 GLY A N 1
ATOM 715 C CA . GLY A 1 96 ? 3.039 9.543 6.671 1.00 93.94 96 GLY A CA 1
ATOM 716 C C . GLY A 1 96 ? 1.604 9.278 6.225 1.00 93.94 96 GLY A C 1
ATOM 717 O O . GLY A 1 96 ? 0.701 9.096 7.044 1.00 93.94 96 GLY A O 1
ATOM 718 N N . ARG A 1 97 ? 1.378 9.262 4.909 1.00 95.94 97 ARG A N 1
ATOM 719 C CA . ARG A 1 97 ? 0.059 9.001 4.316 1.00 95.94 97 ARG A CA 1
ATOM 720 C C . ARG A 1 97 ? 0.123 7.925 3.237 1.00 95.94 97 ARG A C 1
ATOM 722 O O . ARG A 1 97 ? 1.089 7.842 2.486 1.00 95.94 97 ARG A O 1
ATOM 729 N N . ILE A 1 98 ? -0.924 7.121 3.143 1.00 97.31 98 ILE A N 1
ATOM 730 C CA . ILE A 1 98 ? -1.155 6.183 2.044 1.00 97.31 98 ILE A CA 1
ATOM 731 C C . ILE A 1 98 ? -2.536 6.531 1.503 1.00 97.31 98 ILE A C 1
ATOM 733 O O . ILE A 1 98 ? -3.513 6.392 2.235 1.00 97.31 98 ILE A O 1
ATOM 737 N N . VAL A 1 99 ? -2.609 7.069 0.284 1.00 97.94 99 VAL A N 1
ATOM 738 C CA . VAL A 1 99 ? -3.810 7.768 -0.201 1.00 97.94 99 VAL A CA 1
ATOM 739 C C . VAL A 1 99 ? -4.248 7.258 -1.567 1.00 97.94 99 VAL A C 1
ATOM 741 O O . VAL A 1 99 ? -3.480 7.299 -2.528 1.00 97.94 99 VAL A O 1
ATOM 744 N N . GLY A 1 100 ? -5.504 6.829 -1.685 1.00 97.50 100 GLY A N 1
ATOM 745 C CA . GLY A 1 100 ? -6.082 6.451 -2.979 1.00 97.50 100 GLY A CA 1
ATOM 746 C C . GLY A 1 100 ? -5.379 5.264 -3.645 1.00 97.50 100 GLY A C 1
ATOM 747 O O . GLY A 1 100 ? -5.328 5.189 -4.872 1.00 97.50 100 GLY A O 1
ATOM 748 N N . CYS A 1 101 ? -4.763 4.382 -2.856 1.00 98.06 101 CYS A N 1
ATOM 749 C CA . CYS A 1 101 ? -4.027 3.226 -3.355 1.00 98.06 101 CYS A CA 1
ATOM 750 C C . CYS A 1 101 ? -4.917 1.981 -3.393 1.00 98.06 101 CYS A C 1
ATOM 752 O O . CYS A 1 101 ? -5.773 1.796 -2.532 1.00 98.06 101 CYS A O 1
ATOM 754 N N . ARG A 1 102 ? -4.664 1.088 -4.350 1.00 98.06 102 ARG A N 1
ATOM 755 C CA . ARG A 1 102 ? -5.293 -0.232 -4.433 1.00 98.06 102 ARG A CA 1
ATOM 756 C C . ARG A 1 102 ? -4.233 -1.323 -4.384 1.00 98.06 102 ARG A C 1
ATOM 758 O O . ARG A 1 102 ? -3.389 -1.413 -5.273 1.00 98.06 102 ARG A O 1
ATOM 765 N N . PHE A 1 103 ? -4.329 -2.173 -3.372 1.00 97.69 103 PHE A N 1
ATOM 766 C CA . PHE A 1 103 ? -3.504 -3.353 -3.169 1.00 97.69 103 PHE A CA 1
ATOM 767 C C . PHE A 1 103 ? -4.396 -4.592 -3.245 1.00 97.69 103 PHE A C 1
ATOM 769 O O . PHE A 1 103 ? -5.342 -4.726 -2.471 1.00 97.69 103 PHE A O 1
ATOM 776 N N . GLU A 1 104 ? -4.108 -5.499 -4.171 1.00 97.88 104 GLU A N 1
ATOM 777 C CA . GLU A 1 104 ? -4.880 -6.726 -4.372 1.00 97.88 104 GLU A CA 1
ATOM 778 C C . GLU A 1 104 ? -3.940 -7.928 -4.439 1.00 97.88 104 GLU A C 1
ATOM 780 O O . GLU A 1 104 ? -2.976 -7.901 -5.198 1.00 97.88 104 GLU A O 1
ATOM 785 N N . GLY A 1 105 ? -4.170 -8.957 -3.621 1.00 95.69 105 GLY A N 1
ATOM 786 C CA . GLY A 1 105 ? -3.310 -10.148 -3.579 1.00 95.69 105 GLY A CA 1
ATOM 787 C C . GLY A 1 105 ? -1.866 -9.865 -3.141 1.00 95.69 105 GLY A C 1
ATOM 788 O O . GLY A 1 105 ? -0.968 -10.667 -3.384 1.00 95.69 105 GLY A O 1
ATOM 789 N N . VAL A 1 106 ? -1.615 -8.707 -2.522 1.00 93.62 106 VAL A N 1
ATOM 790 C CA . VAL A 1 106 ? -0.266 -8.264 -2.157 1.00 93.62 106 VAL A CA 1
ATOM 791 C C . VAL A 1 106 ? 0.202 -8.939 -0.871 1.00 93.62 106 VAL A C 1
ATOM 793 O O . VAL A 1 106 ? -0.526 -9.010 0.124 1.00 93.62 106 VAL A O 1
ATOM 796 N N . ASP A 1 107 ? 1.460 -9.374 -0.876 1.00 88.94 107 ASP A N 1
ATOM 797 C CA . ASP A 1 107 ? 2.156 -9.884 0.303 1.00 88.94 107 ASP A CA 1
ATOM 798 C C . ASP A 1 107 ? 2.978 -8.767 0.974 1.00 88.94 107 ASP A C 1
ATOM 800 O O . ASP A 1 107 ? 3.881 -8.184 0.367 1.00 88.94 107 ASP A O 1
ATOM 804 N N . PHE A 1 108 ? 2.651 -8.479 2.236 1.00 87.25 108 PHE A N 1
ATOM 805 C CA . PHE A 1 108 ? 3.296 -7.487 3.097 1.00 87.25 108 PHE A CA 1
ATOM 806 C C . PHE A 1 108 ? 4.059 -8.122 4.283 1.00 87.25 108 PHE A C 1
ATOM 808 O O . PHE A 1 108 ? 4.421 -7.417 5.231 1.00 87.25 108 PHE A O 1
ATOM 815 N N . THR A 1 109 ? 4.312 -9.434 4.275 1.00 76.44 109 THR A N 1
ATOM 816 C CA . THR A 1 109 ? 4.823 -10.198 5.434 1.00 76.44 109 THR A CA 1
ATOM 817 C C . THR A 1 109 ? 6.255 -9.862 5.876 1.00 76.44 109 THR A C 1
ATOM 819 O O . THR A 1 109 ? 6.558 -9.992 7.063 1.00 76.44 109 THR A O 1
ATOM 822 N N . ASP A 1 110 ? 7.140 -9.372 5.000 1.00 75.94 110 ASP A N 1
ATOM 823 C CA . ASP A 1 110 ? 8.543 -9.056 5.347 1.00 75.94 110 ASP A CA 1
ATOM 824 C C . ASP A 1 110 ? 8.696 -7.649 5.980 1.00 75.94 110 ASP A C 1
ATOM 826 O O . ASP A 1 110 ? 9.381 -6.734 5.517 1.00 75.94 110 ASP A O 1
ATOM 830 N N . GLN A 1 111 ? 8.049 -7.473 7.137 1.00 79.94 111 GLN A N 1
ATOM 831 C CA . GLN A 1 111 ? 8.156 -6.272 7.980 1.00 79.94 111 GLN A CA 1
ATOM 832 C C . GLN A 1 111 ? 7.603 -4.989 7.340 1.00 79.94 111 GLN A C 1
ATOM 834 O O . GLN A 1 111 ? 8.113 -3.892 7.616 1.00 79.94 111 GLN A O 1
ATOM 839 N N . SER A 1 112 ? 6.591 -5.093 6.480 1.00 88.38 112 SER A N 1
ATOM 840 C CA . SER A 1 112 ? 5.858 -3.904 6.042 1.00 88.38 112 SER A CA 1
ATOM 841 C C . SER A 1 112 ? 5.076 -3.312 7.215 1.00 88.38 112 SER A C 1
ATOM 843 O O . SER A 1 112 ? 4.574 -4.045 8.065 1.00 88.38 112 SER A O 1
ATOM 845 N N . PHE A 1 113 ? 5.044 -1.984 7.305 1.00 91.00 113 PHE A N 1
ATOM 846 C CA . PHE A 1 113 ? 4.599 -1.282 8.509 1.00 91.00 113 PHE A CA 1
ATOM 847 C C . PHE A 1 113 ? 4.147 0.147 8.203 1.00 91.00 113 PHE A C 1
ATOM 849 O O . PHE A 1 113 ? 4.912 0.921 7.627 1.00 91.00 113 PHE A O 1
ATOM 856 N N . PHE A 1 114 ? 2.939 0.508 8.634 1.00 93.12 114 PHE A N 1
ATOM 857 C CA . PHE A 1 114 ? 2.314 1.817 8.414 1.00 93.12 114 PHE A CA 1
ATOM 858 C C . PHE A 1 114 ? 2.168 2.619 9.719 1.00 93.12 114 PHE A C 1
ATOM 860 O O . PHE A 1 114 ? 1.145 3.260 9.960 1.00 93.12 114 PHE A O 1
ATOM 867 N N . GLY A 1 115 ? 3.167 2.544 10.603 1.00 91.12 115 GLY A N 1
ATOM 868 C CA . GLY A 1 115 ? 3.126 3.182 11.922 1.00 91.12 115 GLY A CA 1
ATOM 869 C C . GLY A 1 115 ? 2.931 4.690 11.871 1.00 91.12 115 GLY A C 1
ATOM 870 O O . GLY A 1 115 ? 3.486 5.362 11.002 1.00 91.12 115 GLY A O 1
ATOM 871 N N . ASP A 1 116 ? 2.131 5.214 12.793 1.00 90.88 116 ASP A N 1
ATOM 872 C CA . ASP A 1 116 ? 1.757 6.624 12.928 1.00 90.88 116 ASP A CA 1
ATOM 873 C C . ASP A 1 116 ? 1.217 7.253 11.629 1.00 90.88 116 ASP A C 1
ATOM 875 O O . ASP A 1 116 ? 1.180 8.473 11.483 1.00 90.88 116 ASP A O 1
ATOM 879 N N . SER A 1 117 ? 0.827 6.429 10.653 1.00 94.38 117 SER A N 1
ATOM 880 C CA . SER A 1 117 ? 0.429 6.882 9.323 1.00 94.38 117 SER A CA 1
ATOM 881 C C . SER A 1 117 ? -1.086 6.895 9.166 1.00 94.38 117 SER A C 1
ATOM 883 O O . SER A 1 117 ? -1.812 6.202 9.881 1.00 94.38 117 SER A O 1
ATOM 885 N N . VAL A 1 118 ? -1.561 7.679 8.203 1.00 95.12 118 VAL A N 1
ATOM 886 C CA . VAL A 1 118 ? -2.970 7.728 7.803 1.00 95.12 118 VAL A CA 1
ATOM 887 C C . VAL A 1 118 ? -3.152 6.950 6.505 1.00 95.12 118 VAL A C 1
ATOM 889 O O . VAL A 1 118 ? -2.515 7.262 5.500 1.00 95.12 118 VAL A O 1
ATOM 892 N N . VAL A 1 119 ? -4.037 5.960 6.525 1.00 96.88 119 VAL A N 1
ATOM 893 C CA . VAL A 1 119 ? -4.508 5.237 5.341 1.00 96.88 119 VAL A CA 1
ATOM 894 C C . VAL A 1 119 ? -5.852 5.835 4.940 1.00 96.88 119 VAL A C 1
ATOM 896 O O . VAL A 1 119 ? -6.783 5.819 5.739 1.00 96.88 119 VAL A O 1
ATOM 899 N N . ASP A 1 120 ? -5.944 6.401 3.742 1.00 97.12 120 ASP A N 1
ATOM 900 C CA . ASP A 1 120 ? -7.073 7.232 3.310 1.00 97.12 120 ASP A CA 1
ATOM 901 C C . ASP A 1 120 ? -7.530 6.841 1.900 1.00 97.12 120 ASP A C 1
ATOM 903 O O . ASP A 1 120 ? -6.724 6.811 0.967 1.00 97.12 120 ASP A O 1
ATOM 907 N N . GLY A 1 121 ? -8.809 6.502 1.733 1.00 97.56 121 GLY A N 1
ATOM 908 C CA . GLY A 1 121 ? -9.367 6.154 0.425 1.00 97.56 121 GLY A CA 1
ATOM 909 C C . GLY A 1 121 ? -8.704 4.943 -0.239 1.00 97.56 121 GLY A C 1
ATOM 910 O O . GLY A 1 121 ? -8.610 4.906 -1.464 1.00 97.56 121 GLY A O 1
ATOM 911 N N . CYS A 1 122 ? -8.159 4.001 0.538 1.00 98.38 122 CYS A N 1
ATOM 912 C CA . CYS A 1 122 ? -7.409 2.862 0.007 1.00 98.38 122 CYS A CA 1
ATOM 913 C C . CYS A 1 122 ? -8.242 1.578 -0.054 1.00 98.38 122 CYS A C 1
ATOM 915 O O . CYS A 1 122 ? -9.133 1.350 0.764 1.00 98.38 122 CYS A O 1
ATOM 917 N N . GLU A 1 123 ? -7.878 0.689 -0.973 1.00 98.00 123 GLU A N 1
ATOM 918 C CA . GLU A 1 123 ? -8.438 -0.656 -1.102 1.00 98.00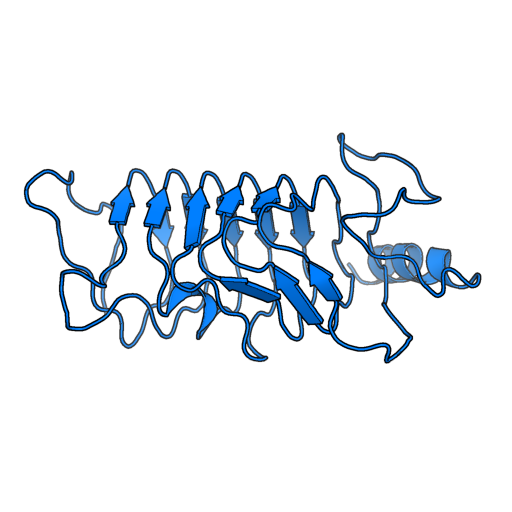 123 GLU A CA 1
ATOM 919 C C . GLU A 1 123 ? -7.354 -1.706 -0.825 1.00 98.00 123 GLU A C 1
ATOM 921 O O . GLU A 1 123 ? -6.294 -1.687 -1.448 1.00 98.00 123 GLU A O 1
ATOM 926 N N . PHE A 1 124 ? -7.621 -2.635 0.094 1.00 97.19 124 PHE A N 1
ATOM 927 C CA . PHE A 1 124 ? -6.803 -3.822 0.353 1.00 97.19 124 PHE A CA 1
ATOM 928 C C . PHE A 1 124 ? -7.685 -5.058 0.180 1.00 97.19 124 PHE A C 1
ATOM 930 O O . PHE A 1 124 ? -8.623 -5.255 0.953 1.00 97.19 124 PHE A O 1
ATOM 937 N N . VAL A 1 125 ? -7.411 -5.879 -0.831 1.00 97.06 125 VAL A N 1
ATOM 938 C CA . VAL A 1 125 ? -8.260 -7.021 -1.199 1.00 97.06 125 VAL A CA 1
ATOM 939 C C . VAL A 1 125 ? -7.421 -8.289 -1.286 1.00 97.06 125 VAL A C 1
ATOM 941 O O . VAL A 1 125 ? -6.500 -8.368 -2.092 1.00 97.06 125 VAL A O 1
ATOM 944 N N . GLY A 1 126 ? -7.709 -9.298 -0.464 1.00 95.44 126 GLY A N 1
ATOM 945 C CA . GLY A 1 126 ? -6.979 -10.571 -0.521 1.00 95.44 126 GLY A CA 1
ATOM 946 C C . GLY A 1 126 ? -5.504 -10.477 -0.103 1.00 95.44 126 GLY A C 1
ATOM 947 O O . GLY A 1 126 ? -4.705 -11.327 -0.491 1.00 95.44 126 GLY A O 1
ATOM 948 N N . CYS A 1 127 ? -5.108 -9.429 0.627 1.00 94.56 127 CYS A N 1
ATO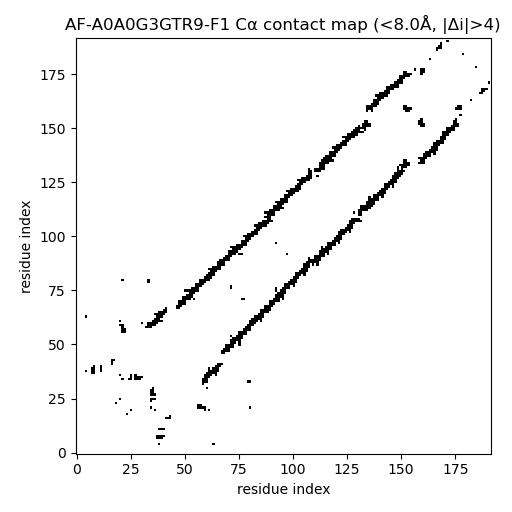M 949 C CA . CYS A 1 127 ? -3.712 -9.181 0.988 1.00 94.56 127 CYS A CA 1
ATOM 950 C C . CYS A 1 127 ? -3.273 -9.982 2.225 1.00 94.56 127 CYS A C 1
ATOM 952 O O . CYS A 1 127 ? -4.063 -10.271 3.126 1.00 94.56 127 CYS A O 1
ATOM 954 N N . VAL A 1 128 ? -1.974 -10.253 2.346 1.00 91.25 128 VAL A N 1
ATOM 955 C CA . VAL A 1 128 ? -1.380 -10.804 3.575 1.00 91.25 128 VAL A CA 1
ATOM 956 C C . VAL A 1 128 ? -0.607 -9.695 4.277 1.00 91.25 128 VAL A C 1
ATOM 958 O O . VAL A 1 128 ? 0.503 -9.361 3.878 1.00 91.25 128 VAL A O 1
ATOM 961 N N . ALA A 1 129 ? -1.197 -9.096 5.314 1.00 89.12 129 ALA A N 1
ATOM 962 C CA . ALA A 1 129 ? -0.709 -7.869 5.948 1.00 89.12 129 ALA A CA 1
ATOM 963 C C . ALA A 1 129 ? -0.629 -7.980 7.483 1.00 89.12 129 ALA A C 1
ATOM 965 O O . ALA A 1 129 ? -1.234 -7.169 8.190 1.00 89.12 129 ALA A O 1
ATOM 966 N N . PRO A 1 130 ? 0.119 -8.962 8.025 1.00 85.19 130 PRO A N 1
ATOM 967 C CA . PRO A 1 130 ? 0.065 -9.297 9.446 1.00 85.19 130 PRO A CA 1
ATOM 968 C C . PRO A 1 130 ? 0.424 -8.111 10.352 1.00 85.19 130 PRO A C 1
ATOM 970 O O . PRO A 1 130 ? -0.327 -7.806 11.273 1.00 85.19 130 PRO A O 1
ATOM 973 N N . GLU A 1 131 ? 1.513 -7.403 10.048 1.00 88.56 131 GLU A N 1
ATOM 974 C CA . GLU A 1 131 ? 2.054 -6.320 10.887 1.00 88.56 131 GLU A CA 1
ATOM 975 C C . GLU A 1 131 ? 1.824 -4.917 10.306 1.00 88.56 131 GLU A C 1
ATOM 977 O O . GLU A 1 131 ? 2.120 -3.914 10.958 1.00 88.56 131 GLU A O 1
ATOM 982 N N . ALA A 1 132 ? 1.292 -4.821 9.083 1.00 90.19 132 ALA A N 1
ATOM 983 C CA . ALA A 1 132 ? 1.233 -3.559 8.347 1.00 90.19 132 ALA A CA 1
ATOM 984 C C . ALA A 1 132 ? 0.435 -2.482 9.101 1.00 90.19 132 ALA A C 1
ATOM 986 O O . ALA A 1 132 ? 0.822 -1.316 9.108 1.00 90.19 132 ALA A O 1
ATOM 987 N N . PHE A 1 133 ? -0.625 -2.887 9.802 1.00 90.62 133 PHE A N 1
ATOM 988 C CA . PHE A 1 133 ? -1.522 -1.995 10.538 1.00 90.62 133 PHE A CA 1
ATOM 989 C C . PHE A 1 133 ? -1.194 -1.870 12.037 1.00 90.62 133 PHE A C 1
ATOM 991 O O . PHE A 1 133 ? -1.908 -1.172 12.757 1.00 90.62 133 PHE A O 1
ATOM 998 N N . GLY A 1 134 ? -0.106 -2.487 12.521 1.00 87.12 134 GLY A N 1
ATOM 999 C CA . GLY A 1 134 ? 0.198 -2.662 13.951 1.00 87.12 134 GLY A CA 1
ATOM 1000 C C . GLY A 1 134 ? 0.509 -1.398 14.765 1.00 87.12 134 GLY A C 1
ATOM 1001 O O . GLY A 1 134 ? 0.809 -1.501 15.949 1.00 87.12 134 GLY A O 1
ATOM 1002 N N . GLY A 1 135 ? 0.441 -0.222 14.149 1.00 86.81 135 GLY A N 1
ATOM 1003 C CA . GLY A 1 135 ? 0.574 1.084 14.797 1.00 86.81 135 GLY A CA 1
ATOM 1004 C C . GLY A 1 135 ? 0.029 2.211 13.927 1.00 86.81 135 GLY A C 1
ATOM 1005 O O . GLY A 1 135 ? 0.522 3.328 14.003 1.00 86.81 135 GLY A O 1
ATOM 1006 N N . VAL A 1 136 ? -0.906 1.908 13.022 1.00 91.94 136 VAL A N 1
ATOM 1007 C CA . VAL A 1 136 ? -1.499 2.910 12.128 1.00 91.94 136 VAL A CA 1
ATOM 1008 C C . VAL A 1 136 ? -2.261 3.954 12.951 1.00 91.94 136 VAL A C 1
ATOM 1010 O O . VAL A 1 136 ? -2.923 3.601 13.923 1.00 91.94 136 VAL A O 1
ATOM 1013 N N . ALA A 1 137 ? -2.172 5.233 12.581 1.00 90.69 137 ALA A N 1
ATOM 1014 C CA . ALA A 1 137 ? -2.857 6.303 13.308 1.00 90.69 137 ALA A CA 1
ATOM 1015 C C . ALA A 1 137 ? -4.332 6.409 12.906 1.00 90.69 137 ALA A C 1
ATOM 1017 O O . ALA A 1 137 ? -5.198 6.641 13.748 1.00 90.69 137 ALA A O 1
ATOM 1018 N N . ALA A 1 138 ? -4.637 6.239 11.617 1.00 90.25 138 ALA A N 1
ATOM 1019 C CA . ALA A 1 138 ? -6.011 6.267 11.134 1.00 90.25 138 ALA A CA 1
ATOM 1020 C C . ALA A 1 138 ? -6.207 5.444 9.858 1.00 90.25 138 ALA A C 1
ATOM 1022 O O . ALA A 1 138 ? -5.312 5.363 9.017 1.00 90.25 138 ALA A O 1
ATOM 1023 N N . VAL A 1 139 ? -7.409 4.888 9.705 1.00 92.94 139 VAL A N 1
ATOM 1024 C CA . VAL A 1 139 ? -7.895 4.251 8.477 1.00 92.94 139 VAL A CA 1
ATOM 1025 C C . VAL A 1 139 ? -9.245 4.866 8.110 1.00 92.94 139 VAL A C 1
ATOM 1027 O O . VAL A 1 139 ? -10.262 4.636 8.775 1.00 92.94 139 VAL A O 1
ATOM 1030 N N . VAL A 1 140 ? -9.250 5.669 7.052 1.00 92.12 140 VAL A N 1
ATOM 1031 C CA . VAL A 1 140 ? -10.353 6.551 6.666 1.00 92.12 140 VAL A CA 1
ATOM 1032 C C . VAL A 1 140 ? -10.816 6.223 5.251 1.00 92.12 140 VAL A C 1
ATOM 1034 O O . VAL A 1 140 ? -9.987 5.990 4.373 1.00 92.12 140 VAL A O 1
ATOM 1037 N N . ASP A 1 141 ? -12.132 6.173 5.038 1.00 94.25 141 ASP A N 1
ATOM 1038 C CA . ASP A 1 141 ? -12.758 5.983 3.719 1.00 94.25 141 ASP A CA 1
ATOM 1039 C C . ASP A 1 141 ? -12.187 4.781 2.931 1.00 94.25 141 ASP A C 1
ATOM 1041 O O . ASP A 1 141 ? -12.113 4.798 1.706 1.00 94.25 141 ASP A O 1
ATOM 1045 N N . SER A 1 142 ? -11.739 3.737 3.638 1.00 95.44 142 SER A N 1
ATOM 1046 C CA . SER A 1 142 ? -10.975 2.626 3.059 1.00 95.44 142 SER A CA 1
ATOM 1047 C C . SER A 1 142 ? -11.746 1.306 3.094 1.00 95.44 142 SER A C 1
ATOM 1049 O O . SER A 1 142 ? -12.603 1.077 3.950 1.00 95.44 142 SER A O 1
ATOM 1051 N N . VAL A 1 143 ? -11.417 0.404 2.173 1.00 94.94 143 VAL A N 1
ATOM 1052 C CA . VAL A 1 143 ? -12.031 -0.923 2.048 1.00 94.94 143 VAL A CA 1
ATOM 1053 C C . VAL A 1 143 ? -10.962 -1.989 2.245 1.00 94.94 143 VAL A C 1
ATOM 1055 O O . VAL A 1 143 ? -10.001 -2.056 1.486 1.00 94.94 143 VAL A O 1
ATOM 1058 N N . ILE A 1 144 ? -11.122 -2.829 3.265 1.00 94.12 144 ILE A N 1
ATOM 1059 C CA . ILE A 1 144 ? -10.177 -3.895 3.606 1.00 94.12 144 ILE A CA 1
ATOM 1060 C C . ILE A 1 144 ? -10.941 -5.220 3.658 1.00 94.12 144 ILE A C 1
ATOM 1062 O O . ILE A 1 144 ? -11.695 -5.476 4.595 1.00 94.12 144 ILE A O 1
ATOM 1066 N N . VAL A 1 145 ? -10.763 -6.054 2.636 1.00 93.12 145 VAL A N 1
ATOM 1067 C CA . VAL A 1 145 ? -11.547 -7.275 2.388 1.00 93.12 145 VAL A CA 1
ATOM 1068 C C . VAL A 1 145 ? -10.609 -8.456 2.158 1.00 93.12 145 VAL A C 1
ATOM 1070 O O . VAL A 1 145 ? -9.543 -8.299 1.565 1.00 93.12 145 VAL A O 1
ATOM 1073 N N . ASP A 1 146 ? -10.971 -9.634 2.668 1.00 92.44 146 ASP A N 1
ATOM 1074 C CA . ASP A 1 146 ? -10.230 -10.897 2.530 1.00 92.44 146 ASP A CA 1
ATOM 1075 C C . ASP A 1 146 ? -8.738 -10.792 2.885 1.00 92.44 146 ASP A C 1
ATOM 1077 O O . ASP A 1 146 ? -7.898 -11.562 2.425 1.00 92.44 146 ASP A O 1
ATOM 1081 N N . THR A 1 147 ? -8.394 -9.814 3.717 1.00 90.50 147 THR A N 1
ATOM 1082 C CA . THR A 1 147 ? -7.022 -9.545 4.130 1.00 90.50 147 THR A CA 1
ATOM 1083 C C . THR A 1 147 ? -6.713 -10.338 5.408 1.00 90.50 147 THR A C 1
ATOM 1085 O O . THR A 1 147 ? -7.608 -10.782 6.128 1.00 90.50 147 THR A O 1
ATOM 1088 N N . VAL A 1 148 ? -5.438 -10.582 5.697 1.00 89.94 148 VAL A N 1
ATOM 1089 C CA . VAL A 1 148 ? -5.009 -11.141 6.988 1.00 89.94 148 VAL A CA 1
ATOM 1090 C C . VAL A 1 148 ? -4.270 -10.066 7.765 1.00 89.94 148 VAL A C 1
ATOM 1092 O O . VAL A 1 148 ? -3.207 -9.626 7.332 1.00 89.94 148 VAL A O 1
ATOM 1095 N N . ILE A 1 149 ? -4.820 -9.664 8.911 1.00 88.88 149 ILE A N 1
ATOM 1096 C CA . ILE A 1 149 ? -4.242 -8.657 9.810 1.00 88.88 149 ILE A CA 1
ATOM 1097 C C . ILE A 1 149 ? -3.993 -9.311 11.168 1.00 88.88 149 ILE A C 1
ATOM 1099 O O . ILE A 1 149 ? -4.911 -9.832 11.792 1.00 88.88 149 ILE A O 1
ATOM 1103 N N . GLN A 1 150 ? -2.750 -9.290 11.642 1.00 88.81 150 GLN A N 1
ATOM 1104 C CA . GLN A 1 150 ? -2.372 -9.900 12.922 1.00 88.81 150 GLN A CA 1
ATOM 1105 C C . GLN A 1 150 ? -2.141 -8.892 14.038 1.00 88.81 150 GLN A C 1
ATOM 1107 O O . GLN A 1 150 ? -1.990 -9.301 15.188 1.00 88.81 150 GLN A O 1
ATOM 1112 N N . ARG A 1 151 ? -2.083 -7.603 13.705 1.00 85.00 151 ARG A N 1
ATOM 1113 C CA . ARG A 1 151 ? -1.933 -6.535 14.677 1.00 85.00 151 ARG A CA 1
ATOM 1114 C C . ARG A 1 151 ? -2.545 -5.248 14.150 1.00 85.00 151 ARG A C 1
ATOM 1116 O O . ARG A 1 151 ? -2.245 -4.813 13.039 1.00 85.00 151 ARG A O 1
ATOM 1123 N N . MET A 1 152 ? -3.373 -4.624 14.976 1.00 86.62 152 MET A N 1
ATOM 1124 C CA . MET A 1 152 ? -3.904 -3.283 14.757 1.00 86.62 152 MET A CA 1
ATOM 1125 C C . MET A 1 152 ? -4.283 -2.679 16.110 1.00 86.62 152 MET A C 1
ATOM 1127 O O . MET A 1 152 ? -4.926 -3.338 16.926 1.00 86.62 152 MET A O 1
ATOM 1131 N N . GLY A 1 153 ? -3.873 -1.432 16.334 1.00 78.12 153 GLY A N 1
ATOM 1132 C CA . GLY A 1 153 ? -4.059 -0.743 17.609 1.00 78.12 153 GLY A CA 1
ATOM 1133 C C . GLY A 1 153 ? -3.185 -1.254 18.751 1.00 78.12 153 GLY A C 1
ATOM 1134 O O . GLY A 1 153 ? -2.386 -2.180 18.599 1.00 78.12 153 GLY A O 1
ATOM 1135 N N . ASP A 1 154 ? -3.333 -0.593 19.896 1.00 72.75 154 ASP A N 1
ATOM 1136 C CA . ASP A 1 154 ? -2.577 -0.842 21.122 1.00 72.75 154 ASP A CA 1
ATOM 1137 C C . ASP A 1 154 ? -3.533 -0.862 22.330 1.00 72.75 154 ASP A C 1
ATOM 1139 O O . ASP A 1 154 ? -4.670 -0.394 22.259 1.00 72.75 154 ASP A O 1
ATOM 1143 N N . VAL A 1 155 ? -3.093 -1.427 23.456 1.00 69.56 155 VAL A N 1
ATOM 1144 C CA . VAL A 1 155 ? -3.849 -1.396 24.718 1.00 69.56 155 VAL A CA 1
ATOM 1145 C C . VAL A 1 155 ? -4.016 0.029 25.248 1.00 69.56 155 VAL A C 1
ATOM 1147 O O . 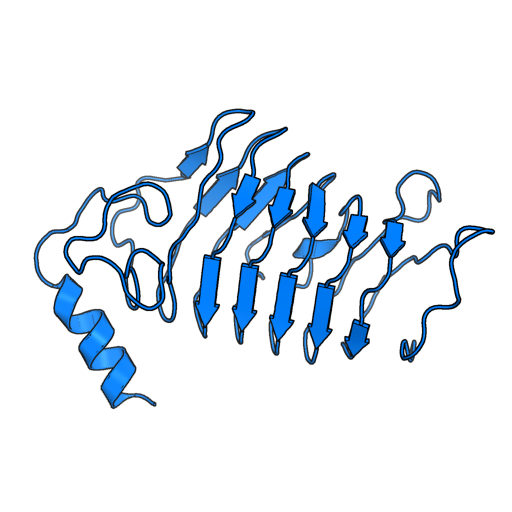VAL A 1 155 ? -4.984 0.305 25.957 1.00 69.56 155 VAL A O 1
ATOM 1150 N N . ASN A 1 156 ? -3.107 0.942 24.895 1.00 73.62 156 ASN A N 1
ATOM 1151 C CA . ASN A 1 156 ? -3.274 2.362 25.169 1.00 73.62 156 ASN A CA 1
ATOM 1152 C C . ASN A 1 156 ? -4.265 2.994 24.172 1.00 73.62 156 ASN A C 1
ATOM 1154 O O . ASN A 1 156 ? -3.999 3.057 22.969 1.00 73.62 156 ASN A O 1
ATOM 1158 N N . TYR A 1 157 ? -5.397 3.499 24.674 1.00 67.88 157 TYR A N 1
ATOM 1159 C CA . TYR A 1 157 ? -6.457 4.089 23.846 1.00 67.88 157 TYR A CA 1
ATOM 1160 C C . TYR A 1 157 ? -5.967 5.282 23.007 1.00 67.88 157 TYR A C 1
ATOM 1162 O O . TYR A 1 157 ? -6.437 5.475 21.890 1.00 67.88 157 TYR A O 1
ATOM 1170 N N . GLU A 1 158 ? -4.986 6.047 23.500 1.00 69.06 158 GLU A N 1
ATOM 1171 C CA . GLU A 1 158 ? -4.394 7.190 22.781 1.00 69.06 158 GLU A CA 1
ATOM 1172 C C . GLU A 1 158 ? -3.542 6.760 21.580 1.00 69.06 158 GLU A C 1
ATOM 1174 O O . GLU A 1 158 ? -3.256 7.564 20.698 1.00 69.06 158 GLU A O 1
ATOM 1179 N N . GLN A 1 159 ? -3.131 5.492 21.549 1.00 71.50 159 GLN A N 1
ATOM 1180 C CA . GLN A 1 159 ? -2.313 4.883 20.497 1.00 71.50 159 GLN A CA 1
ATOM 1181 C C . GLN A 1 159 ? -3.135 3.951 19.599 1.00 71.50 159 GLN A C 1
ATOM 1183 O O . GLN A 1 159 ? -2.590 3.198 18.794 1.00 71.50 159 GLN A O 1
ATOM 1188 N N . SER A 1 160 ? -4.458 3.974 19.753 1.00 81.00 160 SER A N 1
ATOM 1189 C CA . SER A 1 160 ? -5.368 3.174 18.944 1.00 81.00 160 SER A CA 1
ATOM 1190 C C . SER A 1 160 ? -5.784 3.925 17.681 1.00 81.00 160 SER A C 1
ATOM 1192 O O . SER A 1 160 ? -5.972 5.142 17.731 1.00 81.00 160 SER A O 1
ATOM 1194 N N . PRO A 1 161 ? -5.948 3.229 16.544 1.00 86.44 161 PRO A N 1
ATOM 1195 C CA . PRO A 1 161 ? -6.260 3.881 15.287 1.00 86.44 161 PRO A CA 1
ATOM 1196 C C . PRO A 1 161 ? -7.654 4.497 15.307 1.00 86.44 161 PRO A C 1
ATOM 1198 O O . PRO A 1 161 ? -8.619 3.881 15.765 1.00 86.44 161 PRO A O 1
ATOM 1201 N N . LEU A 1 162 ? -7.787 5.666 14.688 1.00 86.19 162 LEU A N 1
ATOM 1202 C CA . LEU A 1 162 ? -9.087 6.186 14.287 1.00 86.19 162 LEU A CA 1
ATOM 1203 C C . LEU A 1 162 ? -9.587 5.423 13.054 1.00 86.19 162 LEU A C 1
ATOM 1205 O O . LEU A 1 162 ? -8.982 5.496 11.986 1.00 86.19 162 LEU A O 1
ATOM 1209 N N . LEU A 1 163 ? -10.720 4.736 13.175 1.00 87.50 163 LEU A N 1
ATOM 1210 C CA . LEU A 1 163 ? -11.391 4.081 12.050 1.00 87.50 163 LEU A CA 1
ATOM 1211 C C . LEU A 1 163 ? -12.635 4.885 11.671 1.00 87.50 163 LEU A C 1
ATOM 1213 O O . LEU A 1 163 ? -13.526 5.070 12.499 1.00 87.50 163 LEU A O 1
ATOM 1217 N N . LEU A 1 164 ? -12.707 5.376 10.434 1.00 85.19 164 LEU A N 1
ATOM 1218 C CA . LEU A 1 164 ? -13.786 6.271 10.012 1.00 85.19 164 LEU A CA 1
ATOM 1219 C C . LEU A 1 164 ? -14.258 5.956 8.595 1.00 85.19 164 LEU A C 1
ATOM 1221 O O . LEU A 1 164 ? -13.464 6.002 7.664 1.00 85.19 164 LEU A O 1
ATOM 1225 N N . ARG A 1 165 ? -15.563 5.687 8.430 1.00 86.88 165 ARG A N 1
ATOM 1226 C CA . ARG A 1 165 ? -16.195 5.404 7.122 1.00 86.88 165 ARG A CA 1
ATOM 1227 C C . ARG A 1 165 ? -15.475 4.306 6.318 1.00 86.88 165 ARG A C 1
ATOM 1229 O O . ARG A 1 165 ? -15.486 4.314 5.093 1.00 86.88 165 ARG A O 1
ATOM 1236 N N . SER A 1 166 ? -14.869 3.354 7.024 1.00 88.38 166 SER A N 1
ATOM 1237 C CA . SER A 1 166 ? -14.099 2.257 6.439 1.00 88.38 166 SER A CA 1
ATOM 1238 C C . SER A 1 166 ? -14.838 0.930 6.604 1.00 88.38 166 SER A C 1
ATOM 1240 O O . SER A 1 166 ? -15.515 0.712 7.611 1.00 88.38 166 SER A O 1
ATOM 1242 N N . ARG A 1 167 ? -14.699 0.034 5.623 1.00 89.50 167 ARG A N 1
ATOM 1243 C CA . ARG A 1 167 ? -15.281 -1.317 5.629 1.00 89.50 167 ARG A CA 1
ATOM 1244 C C . ARG A 1 167 ? -14.188 -2.349 5.877 1.00 89.50 167 ARG A C 1
ATOM 1246 O O . ARG A 1 167 ? -13.173 -2.339 5.185 1.00 89.50 167 ARG A O 1
ATOM 1253 N N . PHE A 1 168 ? -14.434 -3.262 6.811 1.00 88.94 168 PHE A N 1
ATOM 1254 C CA . PHE A 1 168 ? -13.527 -4.353 7.158 1.00 88.94 168 PHE A CA 1
ATOM 1255 C C . PHE A 1 168 ? -14.257 -5.695 7.065 1.00 88.94 168 PHE A C 1
ATOM 1257 O O . PHE A 1 168 ? -15.149 -5.956 7.861 1.00 88.94 168 PHE A O 1
ATOM 1264 N N . GLU A 1 169 ? -13.858 -6.547 6.122 1.00 89.19 169 GLU A N 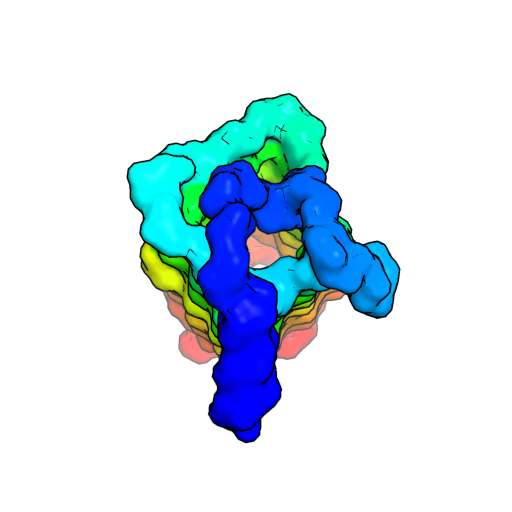1
ATOM 1265 C CA . GLU A 1 169 ? -14.349 -7.925 5.957 1.00 89.19 169 GLU A CA 1
ATOM 1266 C C . GLU A 1 169 ? -13.143 -8.856 5.871 1.00 89.19 169 GLU A C 1
ATOM 1268 O O . GLU A 1 169 ? -12.731 -9.293 4.802 1.00 89.19 169 GLU A O 1
ATOM 1273 N N . THR A 1 170 ? -12.472 -9.047 7.000 1.00 83.75 170 THR A N 1
ATOM 1274 C CA . THR A 1 170 ? -11.085 -9.519 7.044 1.00 83.75 170 THR A CA 1
ATOM 1275 C C . THR A 1 170 ? -10.856 -10.391 8.273 1.00 83.75 170 THR A C 1
ATOM 1277 O O . THR A 1 170 ? -11.617 -10.328 9.239 1.00 83.75 170 THR A O 1
ATOM 1280 N N . LYS A 1 171 ? -9.802 -11.212 8.256 1.00 81.88 171 LYS A N 1
ATOM 1281 C CA . LYS A 1 171 ? -9.397 -11.981 9.437 1.00 81.88 171 LYS A CA 1
ATOM 1282 C C . LYS A 1 171 ? -8.452 -11.133 10.276 1.00 81.88 171 LYS A C 1
ATOM 1284 O O . LYS A 1 171 ? -7.356 -10.802 9.822 1.00 81.88 171 LYS A O 1
ATOM 1289 N N . MET A 1 172 ? -8.876 -10.817 11.496 1.00 82.94 172 MET A N 1
ATOM 1290 C CA . MET A 1 172 ? -8.095 -10.053 12.465 1.00 82.94 172 MET A CA 1
ATOM 1291 C C . MET A 1 172 ? -7.716 -10.917 13.670 1.00 82.94 172 MET A C 1
ATOM 1293 O O . MET A 1 172 ? -8.547 -11.654 14.187 1.00 82.94 172 MET A O 1
ATOM 1297 N N . SER A 1 173 ? -6.481 -10.800 14.150 1.00 81.62 173 SER A N 1
ATOM 1298 C CA . SER A 1 173 ? -6.042 -11.355 15.440 1.00 81.62 173 SER A CA 1
ATOM 1299 C C . SER A 1 173 ? -5.230 -10.317 16.211 1.00 81.62 173 SER A C 1
ATOM 1301 O O . SER A 1 173 ? -4.654 -9.444 15.578 1.00 81.62 173 SER A O 1
ATOM 1303 N N . ASN A 1 174 ? -5.165 -10.403 17.545 1.00 76.69 174 ASN A N 1
ATOM 1304 C CA . ASN A 1 174 ? -4.439 -9.455 18.417 1.00 76.69 174 ASN A CA 1
ATOM 1305 C C . ASN A 1 174 ? -4.711 -7.973 18.085 1.00 76.69 174 ASN A C 1
ATOM 1307 O O . ASN A 1 174 ? -3.794 -7.153 18.016 1.00 76.69 174 ASN A O 1
ATOM 1311 N N . VAL A 1 175 ? -5.980 -7.648 17.842 1.00 74.56 175 VAL A N 1
ATOM 1312 C CA . VAL A 1 175 ? -6.420 -6.297 17.501 1.00 74.56 175 VAL A CA 1
ATOM 1313 C C . VAL A 1 175 ? -7.096 -5.655 18.706 1.00 74.56 175 VAL A C 1
ATOM 1315 O O . VAL A 1 175 ? -7.973 -6.260 19.322 1.00 74.56 175 VAL A O 1
ATOM 1318 N N . THR A 1 176 ? -6.722 -4.411 18.998 1.00 73.88 176 THR A N 1
ATOM 1319 C CA . THR A 1 176 ? -7.416 -3.564 19.970 1.00 73.88 176 THR A CA 1
ATOM 1320 C C . THR A 1 176 ? -8.085 -2.417 19.226 1.00 73.88 176 THR A C 1
ATOM 1322 O O . THR A 1 176 ? -7.411 -1.584 18.623 1.00 73.88 176 THR A O 1
ATOM 1325 N N . ILE A 1 177 ? -9.418 -2.363 19.273 1.00 71.00 177 ILE A N 1
ATOM 1326 C CA . ILE A 1 177 ? -10.199 -1.274 18.677 1.00 71.00 177 ILE A CA 1
ATOM 1327 C C . ILE A 1 177 ? -10.963 -0.557 19.779 1.00 71.00 177 ILE A C 1
ATOM 1329 O O . ILE A 1 177 ? -11.767 -1.167 20.483 1.00 71.00 177 ILE A O 1
ATOM 1333 N N . TRP A 1 178 ? -10.733 0.748 19.905 1.00 68.81 178 TRP A N 1
ATOM 1334 C CA . TRP A 1 178 ? -11.508 1.604 20.795 1.00 68.81 178 TRP A CA 1
ATOM 1335 C C . TRP A 1 178 ? -12.561 2.346 19.990 1.00 68.81 178 TRP A C 1
ATOM 1337 O O . TRP A 1 178 ? -12.262 3.016 19.002 1.00 68.81 178 TRP A O 1
ATOM 1347 N N . VAL A 1 179 ? -13.811 2.240 20.427 1.00 64.56 179 VAL A N 1
ATOM 1348 C CA . VAL A 1 179 ? -14.899 3.024 19.847 1.00 64.56 179 VAL A CA 1
ATOM 1349 C C . VAL A 1 179 ? -14.842 4.415 20.471 1.00 64.56 179 VAL A C 1
ATOM 1351 O O . VAL A 1 179 ? -15.115 4.576 21.661 1.00 64.56 179 VAL A O 1
ATOM 1354 N N . HIS A 1 180 ? -14.459 5.422 19.682 1.00 59.22 180 HIS A N 1
ATOM 1355 C CA . HIS A 1 180 ? -14.528 6.811 20.131 1.00 59.22 180 HIS A CA 1
ATOM 1356 C C . HIS A 1 180 ? -15.999 7.180 20.419 1.00 59.22 180 HIS A C 1
ATOM 1358 O O . HIS A 1 180 ? -16.864 6.786 19.635 1.00 59.22 180 HIS A O 1
ATOM 1364 N N . PRO A 1 181 ? -16.321 7.954 21.475 1.00 57.16 181 PRO A N 1
ATOM 1365 C CA . PRO A 1 181 ? -17.707 8.276 21.856 1.00 57.16 181 PRO A CA 1
ATOM 1366 C C . PRO A 1 181 ? -18.564 8.929 20.758 1.00 57.16 181 PRO A C 1
ATOM 1368 O O . PRO A 1 181 ? -19.789 8.900 20.828 1.00 57.16 181 PRO A O 1
ATOM 1371 N N . GLU A 1 182 ? -17.922 9.518 19.749 1.00 55.47 182 GLU A N 1
ATOM 1372 C CA . GLU A 1 182 ? -18.564 10.179 18.604 1.00 55.47 182 GLU A CA 1
ATOM 1373 C C . GLU A 1 182 ? -18.542 9.337 17.311 1.00 55.47 182 GLU A C 1
ATOM 1375 O O . GLU A 1 182 ? -19.072 9.764 16.285 1.00 55.47 182 GLU A O 1
ATOM 1380 N N . ALA A 1 183 ? -17.931 8.148 17.325 1.00 53.34 183 ALA A N 1
ATOM 1381 C CA . ALA A 1 183 ? -17.864 7.278 16.155 1.00 53.34 183 ALA A CA 1
ATOM 1382 C C . ALA A 1 183 ? -19.195 6.534 15.958 1.00 53.34 183 ALA A C 1
ATOM 1384 O O . ALA A 1 183 ? -19.693 5.864 16.863 1.00 53.34 183 ALA A O 1
ATOM 1385 N N . GLN A 1 184 ? -19.772 6.623 14.754 1.00 51.59 184 GLN A N 1
ATOM 1386 C CA . GLN A 1 184 ? -20.850 5.718 14.349 1.00 51.59 184 GLN A CA 1
ATOM 1387 C C . GLN A 1 184 ? -20.329 4.276 14.399 1.00 51.59 184 GLN A C 1
ATOM 1389 O O . GLN A 1 184 ? -19.238 4.001 13.904 1.00 51.59 184 GLN A O 1
ATOM 1394 N N . ASN A 1 185 ? -21.108 3.384 15.020 1.00 49.88 185 ASN A N 1
ATOM 1395 C CA . ASN A 1 185 ? -20.791 1.967 15.210 1.00 49.88 185 ASN A CA 1
ATOM 1396 C C . ASN A 1 185 ? -20.117 1.346 13.975 1.00 49.88 185 ASN A C 1
ATOM 1398 O O . ASN A 1 185 ? -20.632 1.478 12.864 1.00 49.88 185 ASN A O 1
ATOM 1402 N N . LEU A 1 186 ? -19.017 0.617 14.190 1.00 51.19 186 LEU A N 1
ATOM 1403 C CA . LEU A 1 186 ? -18.418 -0.262 13.185 1.00 51.19 186 LEU A CA 1
ATOM 1404 C C . LEU A 1 186 ? -19.497 -1.240 12.688 1.00 51.19 186 LEU A C 1
ATOM 1406 O O . LEU A 1 186 ? -19.944 -2.107 13.436 1.00 51.19 186 LEU A O 1
ATOM 1410 N N . GLN A 1 187 ? -19.962 -1.072 11.450 1.00 44.03 187 GLN A N 1
ATOM 1411 C CA . GLN A 1 187 ? -20.877 -2.012 10.803 1.00 44.03 187 GLN A CA 1
ATOM 1412 C C . GLN A 1 187 ? -20.058 -3.024 9.996 1.00 44.03 187 GLN A C 1
ATOM 1414 O O . GLN A 1 187 ? -19.227 -2.630 9.182 1.00 44.03 187 GLN A O 1
ATOM 1419 N N . GLY A 1 188 ? -20.301 -4.319 10.214 1.00 39.41 188 GLY A N 1
ATOM 1420 C CA . GLY A 1 188 ? -19.672 -5.408 9.451 1.00 39.41 188 GLY A CA 1
ATOM 1421 C C . GLY A 1 188 ? -18.399 -6.007 10.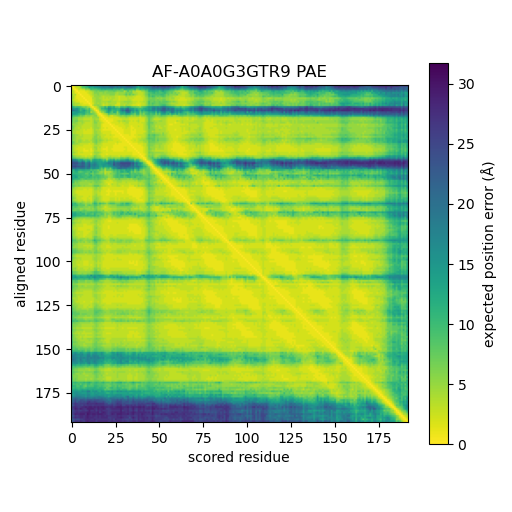056 1.00 39.41 188 GLY A C 1
ATOM 1422 O O . GLY A 1 188 ? -17.809 -6.888 9.443 1.00 39.41 188 GLY A O 1
ATOM 1423 N N . CYS A 1 189 ? -17.977 -5.580 11.250 1.00 42.16 189 CYS A N 1
ATOM 1424 C CA . CYS A 1 189 ? -16.879 -6.240 11.954 1.00 42.16 189 CYS A CA 1
ATOM 1425 C C . CYS A 1 189 ? -17.412 -7.421 12.773 1.00 42.16 189 CYS A C 1
ATOM 1427 O O . CYS A 1 189 ? -17.889 -7.230 13.892 1.00 42.16 189 CYS A O 1
ATOM 1429 N N . ASP A 1 190 ? -17.303 -8.632 12.235 1.00 36.97 190 ASP A N 1
ATOM 1430 C CA . ASP A 1 190 ? -17.397 -9.835 13.056 1.00 36.97 190 ASP A CA 1
ATOM 1431 C C . ASP A 1 190 ? -16.025 -10.095 13.705 1.00 36.97 190 ASP A C 1
ATOM 1433 O O . ASP A 1 190 ? -15.056 -10.444 13.029 1.00 36.97 190 ASP A O 1
ATOM 1437 N N . PHE A 1 191 ? -15.925 -9.889 15.021 1.00 41.72 191 PHE A N 1
ATOM 1438 C CA . PHE A 1 191 ? -14.757 -10.297 15.808 1.00 41.72 191 PHE A CA 1
ATOM 1439 C C . PHE A 1 191 ? -14.985 -11.736 16.286 1.00 41.72 191 PHE A C 1
ATOM 1441 O O . PHE A 1 191 ? -15.894 -11.970 17.086 1.00 41.72 191 PHE A O 1
ATOM 1448 N N . PHE A 1 192 ? -14.192 -12.689 15.788 1.00 36.22 192 PHE A N 1
ATOM 1449 C CA . PHE A 1 192 ? -14.210 -14.093 16.221 1.00 36.22 192 PHE A CA 1
ATOM 1450 C C . PHE A 1 192 ? -12.955 -14.437 17.021 1.00 36.22 192 PHE A C 1
ATOM 1452 O O . PHE A 1 192 ? -11.856 -14.025 16.585 1.00 36.22 192 PHE A O 1
#

Solvent-accessible surface area (backbone atoms only — not comparable to full-atom values): 9560 Å² total; per-residue (Å²): 115,70,68,60,54,51,52,42,33,61,74,57,78,58,92,66,81,84,72,48,86,36,73,56,83,38,96,75,37,69,53,98,89,14,29,42,41,43,23,40,62,71,82,66,92,74,70,64,48,72,45,54,66,58,41,76,37,32,44,18,31,36,25,55,13,40,43,64,38,42,35,36,29,51,56,8,35,45,34,43,32,38,26,44,54,20,39,32,49,17,46,31,32,34,44,17,39,37,34,50,28,38,36,29,50,23,42,27,72,50,72,12,29,28,33,57,11,38,38,33,48,26,38,36,36,50,21,40,31,36,49,27,42,42,35,19,42,28,40,29,54,22,41,36,31,61,24,37,33,48,23,27,25,38,93,50,71,92,54,27,38,47,77,41,86,46,45,49,52,52,52,66,39,76,62,39,84,68,82,54,96,87,57,78,78,85,68,69,69,77,87,120

Sequence (192 aa):
MSGVVSELRGRWDSSHAGLVPMVDVSPFGVVDGRQDFRGFVASDLRGLHMFKSGEVIGNADISYGVFPRYVVSVGGAVENVVAVDAVFNRLKVIGGRIVGCRFEGVDFTDQSFFGDSVVDGCEFVGCVAPEAFGGVAAVVDSVIVDTVIQRMGDVNYEQSPLLLRSRFETKMSNVTIWVHPEAQNLQGCDFF

pLDDT: mean 83.26, std 14.1, range [36.22, 98.38]

Radius of gyration: 16.81 Å; Cα contacts (8 Å, |Δi|>4): 539; chains: 1; bounding box: 42×32×47 Å

Secondary structure (DSSP, 8-state):
-HHHHHHHHHTTTTT-TT--TTTSPPTT-EETTEEE-TT-B--S----EEEPTT-EEE-EE-TT-EE--EEE-TT-EEES-EEES-EES-EEESS-EEES-EEES-B-TTT-B-TTPEEES-EEES-B-TTTTTT-SEEES-EEEEEEES-BS-SSGGGSPEEES-EEEEEE-SB-----TTS---SS----

Nearest PDB structures (foldseek):
  4mxn-assembly3_C  TM=4.079E-01  e=3.161E-02  Parabacteroides merdae ATCC 43184
  8jli-assembly1_B  TM=2.687E-01  e=5.405E-03  Homo sapiens
  8jle-assembly1_A  TM=2.562E-01  e=5.677E-03  Homo sapiens
  5jmc-assembly4_H  TM=3.540E-01  e=4.455E-02  Rattus norvegicus
  1rmg-assembly1_A  TM=2.858E-01  e=5.193E+00  Aspergillus aculeatus

Mean predicted aligned error: 6.99 Å

Foldseek 3Di:
DVVVLVVQQVVPVPPPAPDDAQADAAPVHDDPQAREQENAENPDPPDADEDDAQAEGERHEHESYEAEHYAYDAAYEYECYEYACYEYLEAEYENYEYYLYEAHCYEHPNHHADANYEYENYEAYLYEHAHHQQQYAEYENYEHANYEYEHHADPPPNRHHHYYNYAHHYHYHHYDHDDDPPHDDHPHDDDD

Organism: NCBI:txid571915